Protein AF-A0A2A3E1L4-F1 (afdb_monomer_lite)

Foldseek 3Di:
DPPPPPPPQPLAPLRVLVCQAPPPVVPCCCQKYAPDVVQQKIAGNNQQVSQCVVCVNVVNRPGHNVLVVVRVVVCVVLQQKDDDPPDPRMIGGRDDPVVVVVRPCVVVVSVVNVVPRDDDDDDDDDDDDDDDDDDDDDDDDDDDDDDDDDDDDPDPPDDDPPVPQDPVNVVVVVVVVVVVPD

Structure (mmCIF, N/CA/C/O backbone):
data_AF-A0A2A3E1L4-F1
#
_entry.id   AF-A0A2A3E1L4-F1
#
loop_
_atom_site.group_PDB
_atom_site.id
_atom_site.type_symbol
_atom_site.label_atom_id
_atom_site.label_alt_id
_atom_site.label_comp_id
_atom_site.label_asym_id
_atom_site.label_entity_id
_atom_site.label_seq_id
_atom_site.pdbx_PDB_ins_code
_atom_site.Cartn_x
_atom_site.Cartn_y
_atom_site.Cartn_z
_atom_site.occupancy
_atom_site.B_iso_or_equiv
_atom_site.auth_seq_id
_atom_site.auth_comp_id
_atom_site.auth_asym_id
_atom_site.auth_atom_id
_atom_site.pdbx_PDB_model_num
ATOM 1 N N . MET A 1 1 ? 9.993 20.533 -8.125 1.00 38.28 1 MET A N 1
ATOM 2 C CA . MET A 1 1 ? 10.729 19.464 -7.408 1.00 38.28 1 MET A CA 1
ATOM 3 C C . MET A 1 1 ? 10.075 19.218 -6.047 1.00 38.28 1 MET A C 1
ATOM 5 O O . MET A 1 1 ? 10.392 19.927 -5.107 1.00 38.28 1 MET A O 1
ATOM 9 N N . MET A 1 2 ? 9.120 18.283 -5.925 1.00 46.91 2 MET A N 1
ATOM 10 C CA . MET A 1 2 ? 8.293 18.147 -4.705 1.00 46.91 2 MET A CA 1
ATOM 11 C C . MET A 1 2 ? 8.306 16.726 -4.109 1.00 46.91 2 MET A C 1
ATOM 13 O O . MET A 1 2 ? 7.263 16.117 -3.908 1.00 46.91 2 MET A O 1
ATOM 17 N N . PHE A 1 3 ? 9.504 16.211 -3.817 1.00 51.03 3 PHE A N 1
ATOM 18 C CA . PHE A 1 3 ? 9.713 14.931 -3.113 1.00 51.03 3 PHE A CA 1
ATOM 19 C C . PHE A 1 3 ? 10.563 15.067 -1.830 1.00 51.03 3 PHE A C 1
ATOM 21 O O . PHE A 1 3 ? 10.951 14.069 -1.233 1.00 51.03 3 PHE A O 1
ATOM 28 N N . GLN A 1 4 ? 10.863 16.295 -1.381 1.00 45.56 4 GLN A N 1
ATOM 29 C CA . GLN A 1 4 ? 11.741 16.542 -0.224 1.00 45.56 4 GLN A CA 1
ATOM 30 C C . GLN A 1 4 ? 11.032 16.873 1.101 1.00 45.56 4 GLN A C 1
ATOM 32 O O . GLN A 1 4 ? 11.708 16.970 2.127 1.00 45.56 4 GLN A O 1
ATOM 37 N N . LEU A 1 5 ? 9.697 16.973 1.147 1.00 40.94 5 LEU A N 1
ATOM 38 C CA . LEU A 1 5 ? 9.010 17.036 2.440 1.00 40.94 5 LEU A CA 1
ATOM 39 C C . LEU A 1 5 ? 8.962 15.644 3.093 1.00 40.94 5 LEU A C 1
ATOM 41 O O . LEU A 1 5 ? 8.330 14.723 2.586 1.00 40.94 5 LEU A O 1
ATOM 45 N N . SER A 1 6 ? 9.559 15.551 4.287 1.00 46.28 6 SER A N 1
ATOM 46 C CA . SER A 1 6 ? 9.448 14.449 5.261 1.00 46.28 6 SER A CA 1
ATOM 47 C C . SER A 1 6 ? 10.412 13.242 5.185 1.00 46.28 6 SER A C 1
ATOM 49 O O . SER A 1 6 ? 10.022 12.110 5.478 1.00 46.28 6 SER A O 1
ATOM 51 N N . LYS A 1 7 ? 11.730 13.486 5.059 1.00 47.19 7 LYS A N 1
ATOM 52 C CA . LYS A 1 7 ? 12.779 12.500 5.454 1.00 47.19 7 LYS A CA 1
ATOM 53 C C . LYS A 1 7 ? 12.591 11.898 6.874 1.00 47.19 7 LYS A C 1
ATOM 55 O O . LYS A 1 7 ? 13.165 10.856 7.183 1.00 47.19 7 LYS A O 1
ATOM 60 N N . VAL A 1 8 ? 11.791 12.529 7.743 1.00 49.34 8 VAL A N 1
ATOM 61 C CA . VAL A 1 8 ? 11.572 12.133 9.150 1.00 49.34 8 VAL A CA 1
ATOM 62 C C . VAL A 1 8 ? 10.340 11.234 9.368 1.00 49.34 8 VAL A C 1
ATOM 64 O O . VAL A 1 8 ? 10.389 10.350 10.238 1.00 49.34 8 VAL A O 1
ATOM 67 N N . TYR A 1 9 ? 9.263 11.421 8.592 1.00 48.22 9 TYR A N 1
ATOM 68 C CA . TYR A 1 9 ? 7.962 10.782 8.847 1.00 48.22 9 TYR A CA 1
ATOM 69 C C . TYR A 1 9 ? 7.784 9.479 8.047 1.00 48.22 9 TYR A C 1
ATOM 71 O O . TYR A 1 9 ? 7.717 8.418 8.672 1.00 48.22 9 TYR A O 1
ATOM 79 N N . GLY A 1 10 ? 7.894 9.520 6.709 1.00 56.22 10 GLY A N 1
ATOM 80 C CA . GLY A 1 10 ? 7.679 8.385 5.788 1.00 56.22 10 GLY A CA 1
ATOM 81 C C . GLY A 1 10 ? 8.720 7.250 5.810 1.00 56.22 10 GLY A C 1
ATOM 82 O O . GLY A 1 10 ? 9.096 6.727 4.764 1.00 56.22 10 GLY A O 1
ATOM 83 N N . ARG A 1 11 ? 9.234 6.848 6.981 1.00 70.31 11 ARG A N 1
ATOM 84 C CA . ARG A 1 11 ? 10.274 5.803 7.114 1.00 70.31 11 ARG A CA 1
ATOM 85 C C . ARG A 1 11 ? 9.767 4.371 6.899 1.00 70.31 11 ARG A C 1
ATOM 87 O O . ARG A 1 11 ? 10.594 3.468 6.732 1.00 70.31 11 ARG A O 1
ATOM 94 N N . LEU A 1 12 ? 8.450 4.160 6.936 1.00 84.56 12 LEU A N 1
ATOM 95 C CA . LEU A 1 12 ? 7.783 2.855 6.971 1.00 84.56 12 LEU A CA 1
ATOM 96 C C . LEU A 1 12 ? 6.714 2.742 5.890 1.00 84.56 12 LEU A C 1
ATOM 98 O O . LEU A 1 12 ? 6.047 3.724 5.579 1.00 84.56 12 LEU A O 1
ATOM 102 N N . LEU A 1 13 ? 6.512 1.519 5.394 1.00 89.50 13 LEU A N 1
ATOM 103 C CA . LEU A 1 13 ? 5.570 1.255 4.312 1.00 89.50 13 LEU A CA 1
ATOM 104 C C . LEU A 1 13 ? 4.147 1.700 4.675 1.00 89.50 13 LEU A C 1
ATOM 106 O O . LEU A 1 13 ? 3.529 2.380 3.873 1.00 89.50 13 LEU A O 1
ATOM 110 N N . TRP A 1 14 ? 3.634 1.384 5.871 1.00 89.62 14 TRP A N 1
ATOM 111 C CA . TRP A 1 14 ? 2.261 1.767 6.246 1.00 89.62 14 TRP A CA 1
ATOM 112 C C . TRP A 1 14 ? 2.010 3.282 6.156 1.00 89.62 14 TRP A C 1
ATOM 114 O O . TRP A 1 14 ? 0.951 3.685 5.686 1.00 89.62 14 TRP A O 1
ATOM 124 N N . ASP A 1 15 ? 2.982 4.107 6.556 1.00 87.88 15 ASP A N 1
ATOM 125 C CA . ASP A 1 15 ? 2.868 5.572 6.549 1.00 87.88 15 ASP A CA 1
ATOM 126 C C . ASP A 1 15 ? 2.976 6.112 5.118 1.00 87.88 15 ASP A C 1
ATOM 128 O O . ASP A 1 15 ? 2.186 6.956 4.710 1.00 87.88 15 ASP A O 1
ATOM 132 N N . PHE A 1 16 ? 3.863 5.534 4.303 1.00 90.00 16 PHE A N 1
ATOM 133 C CA . PHE A 1 16 ? 3.946 5.825 2.870 1.00 90.00 16 PHE A CA 1
ATOM 134 C C . PHE A 1 16 ? 2.642 5.498 2.124 1.00 90.00 16 PHE A C 1
ATOM 136 O O . PHE A 1 16 ? 2.114 6.350 1.413 1.00 90.00 16 PHE A O 1
ATOM 143 N N . LEU A 1 17 ? 2.064 4.309 2.338 1.00 92.50 17 LEU A N 1
ATOM 144 C CA . LEU A 1 17 ? 0.756 3.956 1.771 1.00 92.50 17 LEU A CA 1
ATOM 145 C C . LEU A 1 17 ? -0.323 4.947 2.216 1.00 92.50 17 LEU A C 1
ATOM 147 O O . LEU A 1 17 ? -1.162 5.349 1.412 1.00 92.50 17 LEU A O 1
ATOM 151 N N . GLN A 1 18 ? -0.279 5.369 3.483 1.00 89.88 18 GLN A N 1
ATOM 152 C CA . GLN A 1 18 ? -1.242 6.308 4.038 1.00 89.88 18 GLN A CA 1
ATOM 153 C C . GLN A 1 18 ? -1.096 7.726 3.464 1.00 89.88 18 GLN A C 1
ATOM 155 O O . GLN A 1 18 ? -2.104 8.421 3.337 1.00 89.88 18 GLN A O 1
ATOM 160 N N . GLN A 1 19 ? 0.119 8.139 3.094 1.00 89.12 19 GLN A N 1
ATOM 161 C 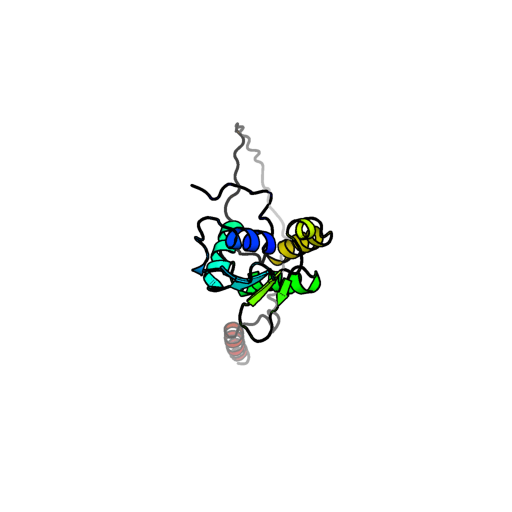CA . GLN A 1 19 ? 0.394 9.396 2.395 1.00 89.12 19 GLN A CA 1
ATOM 162 C C . GLN A 1 19 ? -0.127 9.357 0.952 1.00 89.12 19 GLN A C 1
ATOM 164 O O . GLN A 1 19 ? -0.863 10.258 0.564 1.00 89.12 19 GLN A O 1
ATOM 169 N N . LEU A 1 20 ? 0.158 8.294 0.185 1.00 92.19 20 LEU A N 1
ATOM 170 C CA . LEU A 1 20 ? -0.350 8.151 -1.190 1.00 92.19 20 LEU A CA 1
ATOM 171 C C . LEU A 1 20 ? -1.887 8.135 -1.240 1.00 92.19 20 LEU A C 1
ATOM 173 O O . LEU A 1 20 ? -2.489 8.830 -2.054 1.00 92.19 20 LEU A O 1
ATOM 177 N N . LEU A 1 21 ? -2.522 7.397 -0.322 1.00 92.12 21 LEU A N 1
ATOM 178 C CA . LEU A 1 21 ? -3.981 7.307 -0.183 1.00 92.12 21 LEU A CA 1
ATOM 179 C C . LEU A 1 21 ? -4.665 8.621 0.230 1.00 92.12 21 LEU A C 1
ATOM 181 O O . LEU A 1 21 ? -5.888 8.732 0.135 1.00 92.12 21 LEU A O 1
ATOM 185 N N . ASN A 1 22 ? -3.913 9.601 0.728 1.00 90.56 22 ASN A N 1
ATOM 186 C CA . ASN A 1 22 ? -4.436 10.896 1.159 1.00 90.56 22 ASN A CA 1
ATOM 187 C C . ASN A 1 22 ? -3.830 12.074 0.372 1.00 90.56 22 ASN A C 1
ATOM 189 O O . ASN A 1 22 ? -3.989 13.215 0.800 1.00 90.56 22 ASN A O 1
ATOM 193 N N . ASP A 1 23 ? -3.181 11.824 -0.774 1.00 88.94 23 ASP A N 1
ATOM 194 C CA . ASP A 1 23 ? -2.719 12.883 -1.680 1.00 88.94 23 ASP A CA 1
ATOM 195 C C . ASP A 1 23 ? -3.928 13.718 -2.148 1.00 88.94 23 ASP A C 1
ATOM 197 O O . ASP A 1 23 ? -4.819 13.169 -2.806 1.00 88.94 23 ASP A O 1
ATOM 201 N N . PRO A 1 24 ? -4.004 15.027 -1.839 1.00 84.81 24 PRO A N 1
ATOM 202 C CA . PRO A 1 24 ? -5.170 15.842 -2.186 1.00 84.81 24 PRO A CA 1
ATOM 203 C C . PRO A 1 24 ? -5.347 15.976 -3.704 1.00 84.81 24 PRO A C 1
ATOM 205 O O . PRO A 1 24 ? -6.465 16.123 -4.182 1.00 84.81 24 PRO A O 1
ATOM 208 N N . SER A 1 25 ? -4.258 15.856 -4.468 1.00 88.44 25 SER A N 1
ATOM 209 C CA . SER A 1 25 ? -4.267 15.861 -5.933 1.00 88.44 25 SER A CA 1
ATOM 210 C C . SER A 1 25 ? -4.613 14.501 -6.563 1.00 88.44 25 SER A C 1
ATOM 212 O O . SER A 1 25 ? -4.639 14.409 -7.786 1.00 88.44 25 SER A O 1
ATOM 214 N N . GLN A 1 26 ? -4.846 13.449 -5.763 1.00 86.56 26 GLN A N 1
ATOM 215 C CA . GLN A 1 26 ? -5.226 12.096 -6.210 1.00 86.56 26 GLN A CA 1
ATOM 216 C C . GLN A 1 26 ? -4.306 11.495 -7.297 1.00 86.56 26 GLN A C 1
ATOM 218 O O . GLN A 1 26 ? -4.715 10.652 -8.096 1.00 86.56 26 GLN A O 1
ATOM 223 N N . ARG A 1 27 ? -3.022 11.880 -7.319 1.00 90.50 27 ARG A N 1
ATOM 224 C CA . ARG A 1 27 ? -2.082 11.511 -8.399 1.00 90.50 27 ARG A CA 1
ATOM 225 C C . ARG A 1 27 ? -1.693 10.034 -8.407 1.00 90.50 27 ARG A C 1
ATOM 227 O O . ARG A 1 27 ? -1.109 9.566 -9.378 1.00 90.50 27 ARG A O 1
ATOM 234 N N . TYR A 1 28 ? -2.004 9.304 -7.338 1.00 91.88 28 TYR A N 1
ATOM 235 C CA . TYR A 1 28 ? -1.565 7.925 -7.116 1.00 91.88 28 TYR A CA 1
ATOM 236 C C . TYR A 1 28 ? -2.697 6.891 -7.176 1.00 91.88 28 TYR A C 1
ATOM 238 O O . TYR A 1 28 ? -2.442 5.710 -6.946 1.00 91.88 28 TYR A O 1
ATOM 246 N N . THR A 1 29 ? -3.922 7.297 -7.530 1.00 92.69 29 THR A N 1
ATOM 247 C CA . THR A 1 29 ? -5.122 6.434 -7.548 1.00 92.69 29 THR A CA 1
ATOM 248 C C . THR A 1 29 ? -4.978 5.198 -8.448 1.00 92.69 29 THR A C 1
ATOM 250 O O . THR A 1 29 ? -5.557 4.153 -8.162 1.00 92.69 29 THR A O 1
ATOM 253 N N . HIS A 1 30 ? -4.153 5.276 -9.497 1.00 94.56 30 HIS A N 1
ATOM 254 C CA . HIS A 1 30 ? -3.833 4.148 -10.380 1.00 94.56 30 HIS A CA 1
ATOM 255 C C . HIS A 1 30 ? -2.832 3.140 -9.779 1.00 94.56 30 HIS A C 1
ATOM 257 O O . HIS A 1 30 ? -2.768 2.006 -10.243 1.00 94.56 30 HIS A O 1
ATOM 263 N N . TYR A 1 31 ? -2.102 3.507 -8.720 1.00 95.19 31 TYR A N 1
ATOM 264 C CA . TYR A 1 31 ? -1.260 2.589 -7.943 1.00 95.19 31 TYR A CA 1
ATOM 265 C C . TYR A 1 31 ? -1.990 2.052 -6.708 1.00 95.19 31 TYR A C 1
ATOM 267 O O . TYR A 1 31 ? -1.895 0.865 -6.389 1.00 95.19 31 TYR A O 1
ATOM 275 N N . ILE A 1 32 ? -2.716 2.916 -5.996 1.00 96.31 32 ILE A N 1
ATOM 276 C CA . ILE A 1 32 ? -3.391 2.592 -4.738 1.00 96.31 32 ILE A CA 1
ATOM 277 C C . ILE A 1 32 ? -4.611 3.494 -4.516 1.00 96.31 32 ILE A C 1
ATOM 279 O O . ILE A 1 32 ? -4.523 4.711 -4.651 1.00 96.31 32 ILE A O 1
ATOM 283 N N . ALA A 1 33 ? -5.745 2.900 -4.139 1.00 95.50 33 ALA A N 1
ATOM 284 C CA . ALA A 1 33 ? -7.009 3.613 -3.960 1.00 95.50 33 ALA A CA 1
ATOM 285 C C . ALA A 1 33 ? -7.796 3.109 -2.741 1.00 95.50 33 ALA A C 1
ATOM 287 O O . ALA A 1 33 ? -7.739 1.928 -2.383 1.00 95.50 33 ALA A O 1
ATOM 288 N N . TRP A 1 34 ? -8.579 3.993 -2.118 1.00 95.50 34 TRP A N 1
ATOM 289 C CA . TRP A 1 34 ? -9.588 3.592 -1.137 1.00 95.50 34 TRP A CA 1
ATOM 290 C C . TRP A 1 34 ? -10.735 2.845 -1.829 1.00 95.50 34 TRP A C 1
ATOM 292 O O . TRP A 1 34 ? -11.236 3.299 -2.853 1.00 95.50 34 TRP A O 1
ATOM 302 N N . LYS A 1 35 ? -11.197 1.738 -1.236 1.00 94.38 35 LYS A N 1
ATOM 303 C CA . LYS A 1 35 ? -12.518 1.158 -1.540 1.00 94.38 35 LYS A CA 1
ATOM 304 C C . LYS A 1 35 ? -13.594 1.688 -0.593 1.00 94.38 35 LYS A C 1
ATOM 306 O O . LYS A 1 35 ? -14.728 1.877 -1.005 1.00 94.38 35 LYS A O 1
ATOM 311 N N . SER A 1 36 ? -13.241 1.922 0.671 1.00 93.38 36 SER A N 1
ATOM 312 C CA . SER A 1 36 ? -14.088 2.598 1.656 1.00 93.38 36 SER A CA 1
ATOM 313 C C . SER A 1 36 ? -13.179 3.313 2.652 1.00 93.38 36 SER A C 1
ATOM 315 O O . SER A 1 36 ? -12.404 2.676 3.367 1.00 93.38 36 SER A O 1
ATOM 317 N N . ARG A 1 37 ? -13.243 4.650 2.663 1.00 90.25 37 ARG A N 1
ATOM 318 C CA . ARG A 1 37 ? -12.394 5.495 3.517 1.00 90.25 37 ARG A CA 1
ATOM 319 C C . ARG A 1 37 ? -12.800 5.396 4.986 1.00 90.25 37 ARG A C 1
ATOM 321 O O . ARG A 1 37 ? -11.934 5.300 5.845 1.00 90.25 37 ARG A O 1
ATOM 328 N N . GLU A 1 38 ? -14.105 5.342 5.243 1.00 89.06 38 GLU A N 1
ATOM 329 C CA . GLU A 1 38 ? -14.718 5.215 6.574 1.00 89.06 38 GLU A CA 1
ATOM 330 C C . GLU A 1 38 ? -14.279 3.937 7.295 1.00 89.06 38 GLU A C 1
ATOM 332 O O . GLU A 1 38 ? -13.924 3.966 8.468 1.00 89.06 38 GLU A O 1
ATOM 337 N N . THR A 1 39 ? -14.245 2.811 6.575 1.00 90.38 39 THR A N 1
ATOM 338 C CA . THR A 1 39 ? -13.818 1.519 7.136 1.00 90.38 39 THR A CA 1
ATOM 339 C C . THR A 1 39 ? -12.309 1.283 7.020 1.00 90.38 39 THR A C 1
ATOM 341 O O . THR A 1 39 ? -11.821 0.236 7.449 1.00 90.38 39 THR A O 1
ATOM 344 N N . GLY A 1 40 ? -11.556 2.212 6.421 1.00 92.31 40 GLY A N 1
ATOM 345 C CA . GLY A 1 40 ? -10.117 2.082 6.191 1.00 92.31 40 GLY A CA 1
ATOM 346 C C . GLY A 1 40 ? -9.724 0.994 5.181 1.00 92.31 40 GLY A C 1
ATOM 347 O O . GLY A 1 40 ? -8.584 0.525 5.217 1.00 92.31 40 GLY A O 1
ATOM 348 N N . VAL A 1 41 ? -10.633 0.560 4.297 1.00 95.44 41 VAL A N 1
ATOM 349 C CA . VAL A 1 41 ? -10.382 -0.486 3.289 1.00 95.44 41 VAL A CA 1
ATOM 350 C C . VAL A 1 41 ? -9.816 0.120 2.005 1.00 95.44 41 VAL A C 1
ATOM 352 O O . VAL A 1 41 ? -10.447 0.968 1.371 1.00 95.44 41 VAL A O 1
ATOM 355 N N . PHE A 1 42 ? -8.657 -0.371 1.569 1.00 96.31 42 PHE A N 1
ATOM 356 C CA . PHE A 1 42 ? -7.968 0.057 0.351 1.00 96.31 42 PHE A CA 1
ATOM 357 C C . PHE A 1 42 ? -7.544 -1.121 -0.534 1.00 96.31 42 PHE A C 1
ATOM 359 O O . PHE A 1 42 ? -7.434 -2.267 -0.088 1.00 96.31 42 PHE A O 1
ATOM 366 N N . LYS A 1 43 ? -7.272 -0.815 -1.803 1.00 96.81 43 LYS A N 1
ATOM 367 C CA . LYS A 1 43 ? -6.773 -1.744 -2.816 1.00 96.81 43 LYS A CA 1
ATOM 368 C C . LYS A 1 43 ? -5.488 -1.203 -3.425 1.00 96.81 43 LYS A C 1
ATOM 370 O O . LYS A 1 43 ? -5.42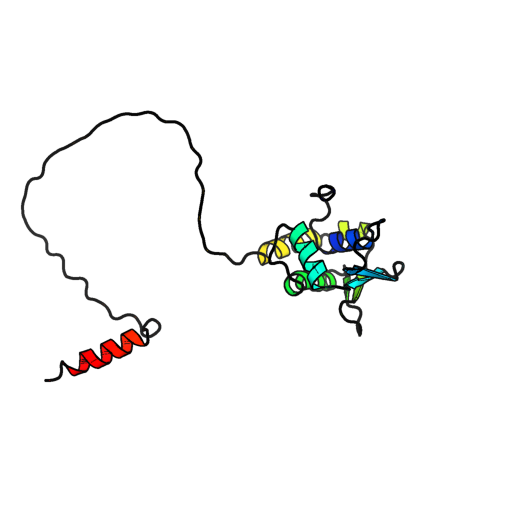5 -0.039 -3.814 1.00 96.81 43 LYS A O 1
ATOM 375 N N . ILE A 1 44 ? -4.480 -2.062 -3.531 1.00 97.38 44 ILE A N 1
ATOM 376 C CA . ILE A 1 44 ? -3.327 -1.819 -4.399 1.00 97.38 44 ILE A CA 1
ATOM 377 C C . ILE A 1 44 ? -3.764 -2.209 -5.815 1.00 97.38 44 ILE A C 1
ATOM 379 O O . ILE A 1 44 ? -4.138 -3.360 -6.048 1.00 97.38 44 ILE A O 1
ATOM 383 N N . VAL A 1 45 ? -3.780 -1.232 -6.719 1.00 97.06 45 VAL A N 1
ATOM 384 C CA . VAL A 1 45 ? -4.276 -1.362 -8.097 1.00 97.06 45 VAL A CA 1
ATOM 385 C C . VAL A 1 45 ? -3.159 -1.862 -9.014 1.00 97.06 45 VAL A C 1
ATOM 387 O O . VAL A 1 45 ? -3.354 -2.854 -9.711 1.00 97.06 45 VAL A O 1
ATOM 390 N N . ASP A 1 46 ? -1.974 -1.255 -8.919 1.00 96.94 46 ASP A N 1
ATOM 391 C CA . ASP A 1 46 ? -0.745 -1.672 -9.605 1.00 96.94 46 ASP A CA 1
ATOM 392 C C . ASP A 1 46 ? 0.336 -2.038 -8.562 1.00 96.94 46 ASP A C 1
ATOM 394 O O . ASP A 1 46 ? 1.034 -1.159 -8.039 1.00 96.94 46 ASP A O 1
ATOM 398 N N . PRO A 1 47 ? 0.462 -3.331 -8.195 1.00 96.12 47 PRO A N 1
ATOM 399 C CA . PRO A 1 47 ? 1.436 -3.771 -7.202 1.00 96.12 47 PRO A CA 1
ATOM 400 C C . PRO A 1 47 ? 2.911 -3.575 -7.616 1.00 96.12 47 PRO A C 1
ATOM 402 O O . PRO A 1 47 ? 3.682 -3.130 -6.759 1.00 96.12 47 PRO A O 1
ATOM 405 N N . PRO A 1 48 ? 3.331 -3.857 -8.871 1.00 95.81 48 PRO A N 1
ATOM 406 C CA . PRO A 1 48 ? 4.658 -3.493 -9.374 1.00 95.81 48 PRO A CA 1
ATOM 407 C C . PRO A 1 48 ? 4.968 -1.991 -9.304 1.00 95.81 48 PRO A C 1
ATOM 409 O O . PRO A 1 48 ? 5.995 -1.614 -8.735 1.00 95.81 48 PRO A O 1
ATOM 412 N N . GLY A 1 49 ? 4.093 -1.123 -9.822 1.00 95.31 49 GLY A N 1
ATOM 413 C CA . GLY A 1 49 ? 4.330 0.324 -9.831 1.00 95.31 49 GLY A CA 1
ATOM 414 C C . GLY A 1 49 ? 4.391 0.926 -8.428 1.00 95.31 49 GLY A C 1
ATOM 415 O O . GLY A 1 49 ? 5.307 1.692 -8.118 1.00 95.31 49 GLY A O 1
ATOM 416 N N . LEU A 1 50 ? 3.501 0.495 -7.527 1.00 95.69 50 LEU A N 1
ATOM 417 C CA . LEU A 1 50 ? 3.543 0.900 -6.120 1.00 95.69 50 LEU A CA 1
ATOM 418 C C . LEU A 1 50 ? 4.851 0.476 -5.430 1.00 95.69 50 LEU A C 1
ATOM 420 O O . LEU A 1 50 ? 5.423 1.250 -4.659 1.00 95.69 50 LEU A O 1
ATOM 424 N N . ALA A 1 51 ? 5.346 -0.733 -5.715 1.00 94.62 51 ALA A N 1
ATOM 425 C CA . ALA A 1 51 ? 6.616 -1.205 -5.171 1.00 94.62 51 ALA A CA 1
ATOM 426 C C . ALA A 1 51 ? 7.812 -0.397 -5.699 1.00 94.62 51 ALA A C 1
ATOM 428 O O . ALA A 1 51 ? 8.715 -0.081 -4.924 1.00 94.62 51 ALA A O 1
ATOM 429 N N . ARG A 1 52 ? 7.791 0.009 -6.977 1.00 93.38 52 ARG A N 1
ATOM 430 C CA . ARG A 1 52 ? 8.804 0.902 -7.561 1.00 93.38 52 ARG A CA 1
ATOM 431 C C . ARG A 1 52 ? 8.802 2.278 -6.889 1.00 93.38 52 ARG A C 1
ATOM 433 O O . ARG A 1 52 ? 9.870 2.768 -6.529 1.00 93.38 52 ARG A O 1
ATOM 440 N N . LEU A 1 53 ? 7.629 2.876 -6.655 1.00 93.31 53 LEU A N 1
ATOM 441 C CA . LEU A 1 53 ? 7.514 4.145 -5.919 1.00 93.31 53 LEU A CA 1
ATOM 442 C C . LEU A 1 53 ? 8.069 4.030 -4.490 1.00 93.31 53 LEU A C 1
ATOM 444 O O . LEU A 1 53 ? 8.803 4.908 -4.038 1.00 93.31 53 LEU A O 1
ATOM 448 N N . TRP A 1 54 ? 7.775 2.927 -3.794 1.00 91.88 54 TRP A N 1
ATOM 449 C CA . TRP A 1 54 ? 8.350 2.650 -2.474 1.00 91.88 54 TRP A CA 1
ATOM 450 C C . TRP A 1 54 ? 9.873 2.449 -2.524 1.00 91.88 54 TRP A C 1
ATOM 452 O O . TRP A 1 54 ? 10.586 2.919 -1.637 1.00 91.88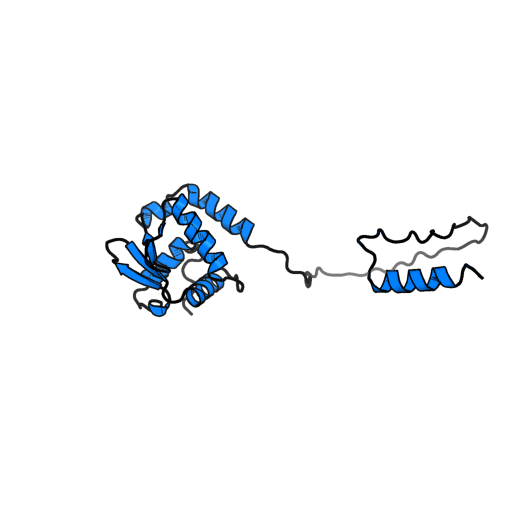 54 TRP A O 1
ATOM 462 N N . GLY A 1 55 ? 10.387 1.806 -3.577 1.00 91.00 55 GLY A N 1
ATOM 463 C CA . GLY A 1 55 ? 11.820 1.678 -3.845 1.00 91.00 55 GLY A CA 1
ATOM 464 C C . GLY A 1 55 ? 12.509 3.033 -3.978 1.00 91.00 55 GLY A C 1
ATOM 465 O O . GLY A 1 55 ? 13.488 3.286 -3.278 1.00 91.00 55 GLY A O 1
ATOM 466 N N . ILE A 1 56 ? 11.949 3.937 -4.788 1.00 90.12 56 ILE A N 1
ATOM 467 C CA . ILE A 1 56 ? 12.444 5.313 -4.962 1.00 90.12 56 ILE A CA 1
ATOM 468 C C . ILE A 1 56 ? 12.450 6.060 -3.617 1.00 90.12 56 ILE A C 1
ATOM 470 O O . ILE A 1 56 ? 13.480 6.602 -3.223 1.00 90.12 56 ILE A O 1
ATOM 474 N N . GLN A 1 57 ? 11.350 6.003 -2.854 1.00 85.56 57 GLN A N 1
ATOM 475 C CA . GLN A 1 57 ? 11.242 6.619 -1.520 1.00 85.56 57 GLN A CA 1
ATOM 476 C C . GLN A 1 57 ? 12.301 6.110 -0.520 1.00 85.56 57 GLN A C 1
ATOM 478 O O . GLN A 1 57 ? 12.641 6.796 0.448 1.00 85.56 57 GLN A O 1
ATOM 483 N N . LYS A 1 58 ? 12.811 4.891 -0.725 1.00 84.25 58 LYS A N 1
ATOM 484 C CA . LYS A 1 58 ? 13.791 4.222 0.141 1.00 84.25 58 LYS A CA 1
ATOM 485 C C . LYS A 1 58 ? 15.209 4.173 -0.429 1.00 84.25 58 LYS A C 1
ATOM 487 O O . LYS A 1 58 ? 16.067 3.608 0.244 1.00 84.25 58 LYS A O 1
ATOM 492 N N . ASN A 1 59 ? 15.448 4.744 -1.611 1.00 85.94 59 ASN A N 1
ATOM 493 C CA . ASN A 1 59 ? 16.675 4.574 -2.397 1.00 85.94 59 ASN A CA 1
ATOM 494 C C . ASN A 1 59 ? 17.082 3.095 -2.591 1.00 85.94 59 ASN A C 1
ATOM 496 O O . ASN A 1 59 ? 18.251 2.739 -2.499 1.00 85.94 59 ASN A O 1
ATOM 500 N N . HIS A 1 60 ? 16.101 2.217 -2.816 1.00 86.56 60 HIS A N 1
ATOM 501 C CA . HIS A 1 60 ? 16.296 0.778 -3.004 1.00 86.56 60 HIS A CA 1
ATOM 502 C C . HIS A 1 60 ? 15.692 0.364 -4.351 1.00 86.56 60 HIS A C 1
ATOM 504 O O . HIS A 1 60 ? 14.511 0.027 -4.447 1.00 86.56 60 HIS A O 1
ATOM 510 N N . LEU A 1 61 ? 16.508 0.416 -5.408 1.00 85.62 61 LEU A N 1
ATOM 511 C CA . LEU A 1 61 ? 16.051 0.240 -6.792 1.00 85.62 61 LEU A CA 1
ATOM 512 C C . LEU A 1 61 ? 15.572 -1.188 -7.108 1.00 85.62 61 LEU A C 1
ATOM 514 O O . LEU A 1 61 ? 14.666 -1.350 -7.918 1.00 85.62 61 LEU A O 1
ATOM 518 N N . SER A 1 62 ? 16.089 -2.212 -6.417 1.00 90.25 62 SER A N 1
ATOM 519 C CA . SER A 1 62 ? 15.632 -3.607 -6.556 1.00 90.25 62 SER A CA 1
ATOM 520 C C . SER A 1 62 ? 14.372 -3.941 -5.729 1.00 90.25 62 SER A C 1
ATOM 522 O O . SER A 1 62 ? 14.056 -5.117 -5.506 1.00 90.25 62 SER A O 1
ATOM 524 N N . MET A 1 63 ? 13.639 -2.931 -5.243 1.00 92.75 63 MET A N 1
ATOM 525 C CA . MET A 1 63 ? 12.360 -3.115 -4.552 1.00 92.75 63 MET A CA 1
ATOM 526 C C . MET A 1 63 ? 11.289 -3.643 -5.512 1.00 92.75 63 MET A C 1
ATOM 528 O O . MET A 1 63 ? 11.008 -3.048 -6.548 1.00 92.75 63 MET A O 1
ATOM 532 N N . ASN A 1 64 ? 10.637 -4.734 -5.121 1.00 95.62 64 ASN A N 1
ATOM 533 C CA . ASN A 1 64 ? 9.533 -5.340 -5.856 1.00 95.62 64 ASN A CA 1
ATOM 534 C C . ASN A 1 64 ? 8.357 -5.644 -4.914 1.00 95.62 64 ASN A C 1
ATOM 536 O O . ASN A 1 64 ? 8.450 -5.473 -3.691 1.00 95.62 64 ASN A O 1
ATOM 540 N N . TYR A 1 65 ? 7.230 -6.071 -5.486 1.00 94.88 65 TYR A N 1
ATOM 541 C CA . TYR A 1 65 ? 6.033 -6.334 -4.696 1.00 94.88 65 TYR A CA 1
ATOM 542 C C . TYR A 1 65 ? 6.245 -7.453 -3.669 1.00 94.88 65 TYR A C 1
ATOM 544 O O . TYR A 1 65 ? 5.770 -7.317 -2.548 1.00 94.88 65 TYR A O 1
ATOM 552 N N . ASP A 1 66 ? 6.998 -8.509 -3.977 1.00 93.75 66 ASP A N 1
ATOM 553 C CA . ASP A 1 66 ? 7.225 -9.620 -3.045 1.00 93.75 66 ASP A CA 1
ATOM 554 C C . ASP A 1 66 ? 7.995 -9.177 -1.795 1.00 93.75 66 ASP A C 1
ATOM 556 O O . ASP A 1 66 ? 7.531 -9.405 -0.670 1.00 93.75 66 ASP A O 1
ATOM 560 N N . LYS A 1 67 ? 9.099 -8.433 -1.977 1.00 91.69 67 LYS A N 1
ATOM 561 C CA . LYS A 1 67 ? 9.861 -7.786 -0.894 1.00 91.69 67 LYS A CA 1
ATOM 562 C C . LYS A 1 67 ? 8.959 -6.856 -0.071 1.00 91.69 67 LYS A C 1
ATOM 564 O O . LYS A 1 67 ? 8.907 -6.968 1.156 1.00 91.69 67 LYS A O 1
ATOM 569 N N . MET A 1 68 ? 8.189 -5.985 -0.730 1.00 93.75 68 MET A N 1
ATOM 570 C CA . MET A 1 68 ? 7.269 -5.046 -0.072 1.00 93.75 68 MET A CA 1
ATOM 571 C C . MET A 1 68 ? 6.135 -5.761 0.689 1.00 93.75 68 MET A C 1
ATOM 573 O O . MET A 1 68 ? 5.793 -5.390 1.815 1.00 93.75 68 MET A O 1
ATOM 577 N N . SER A 1 69 ? 5.577 -6.831 0.120 1.00 94.81 69 SER A N 1
ATOM 578 C CA . SER A 1 69 ? 4.482 -7.616 0.701 1.00 94.81 69 SER A CA 1
ATOM 579 C C . SER A 1 69 ? 4.883 -8.302 2.005 1.00 94.81 69 SER A C 1
ATOM 581 O O . SER A 1 69 ? 4.036 -8.554 2.869 1.00 94.81 69 SER A O 1
ATOM 583 N N . ARG A 1 70 ? 6.187 -8.538 2.208 1.00 92.50 70 ARG A N 1
ATOM 584 C CA . ARG A 1 70 ? 6.709 -9.077 3.460 1.00 92.50 70 ARG A CA 1
ATOM 585 C C . ARG A 1 70 ? 6.393 -8.148 4.630 1.00 92.50 70 ARG A C 1
ATOM 587 O O . ARG A 1 70 ? 5.924 -8.640 5.656 1.00 92.50 70 ARG A O 1
ATOM 594 N N . ALA A 1 71 ? 6.536 -6.833 4.445 1.00 90.31 71 ALA A N 1
ATOM 595 C CA . ALA A 1 71 ? 6.143 -5.819 5.423 1.00 90.31 71 ALA A CA 1
ATOM 596 C C . ALA A 1 71 ? 4.622 -5.801 5.659 1.00 90.31 71 ALA A C 1
ATOM 598 O O . ALA A 1 71 ? 4.187 -5.795 6.811 1.00 90.31 71 ALA A O 1
ATOM 599 N N . LEU A 1 72 ? 3.813 -5.899 4.593 1.00 92.94 72 LEU A N 1
ATOM 600 C CA . LEU A 1 72 ? 2.349 -6.020 4.701 1.00 92.94 72 LEU A CA 1
ATOM 601 C C . LEU A 1 72 ? 1.937 -7.220 5.567 1.00 92.94 72 LEU A C 1
ATOM 603 O O . LEU A 1 72 ? 1.060 -7.098 6.419 1.00 92.94 72 LEU A O 1
ATOM 607 N N . ARG A 1 73 ? 2.613 -8.367 5.415 1.00 92.12 73 ARG A N 1
ATOM 608 C CA . ARG A 1 73 ? 2.353 -9.567 6.224 1.00 92.12 73 ARG A CA 1
ATOM 609 C C . ARG A 1 73 ? 2.770 -9.406 7.691 1.00 92.12 73 ARG A C 1
ATOM 611 O O . ARG A 1 73 ? 2.109 -9.969 8.563 1.00 92.12 73 ARG A O 1
ATOM 618 N N . TYR A 1 74 ? 3.817 -8.632 7.989 1.00 87.88 74 TYR A N 1
ATOM 619 C CA . TYR A 1 74 ? 4.136 -8.259 9.374 1.00 87.88 74 TYR A CA 1
ATOM 620 C C . TYR A 1 74 ? 3.057 -7.355 9.980 1.00 87.88 74 TYR A C 1
ATOM 622 O O . TYR A 1 74 ? 2.689 -7.568 11.135 1.00 87.88 74 TYR A O 1
ATOM 630 N N . TYR A 1 75 ? 2.485 -6.423 9.208 1.00 90.06 75 TYR A N 1
ATOM 631 C CA . TYR A 1 75 ? 1.410 -5.540 9.678 1.00 90.06 75 TYR A CA 1
ATOM 632 C C . TYR A 1 75 ? 0.148 -6.275 10.144 1.00 90.06 75 TYR A C 1
ATOM 634 O O . TYR A 1 75 ? -0.554 -5.735 10.998 1.00 90.06 75 TYR A O 1
ATOM 642 N N . TYR A 1 76 ? -0.102 -7.508 9.687 1.00 89.31 76 TYR A N 1
ATOM 643 C CA . TYR A 1 76 ? -1.166 -8.351 10.248 1.00 89.31 76 TYR A CA 1
ATOM 644 C C . TYR A 1 76 ? -0.875 -8.749 11.697 1.00 89.31 76 TYR A C 1
ATOM 646 O O . TYR A 1 76 ? -1.726 -8.604 12.567 1.00 89.31 76 TYR A O 1
ATOM 654 N N . ARG A 1 77 ? 0.349 -9.220 11.978 1.00 85.56 77 ARG A N 1
ATOM 655 C CA . ARG A 1 77 ? 0.738 -9.720 13.310 1.00 85.56 77 ARG A CA 1
ATOM 656 C C . ARG A 1 77 ? 0.721 -8.630 14.378 1.00 85.56 77 ARG A C 1
ATOM 658 O O . ARG A 1 77 ? 0.467 -8.925 15.537 1.00 85.56 77 ARG A O 1
ATOM 665 N N . VAL A 1 78 ? 1.007 -7.387 13.989 1.00 83.56 78 VAL A N 1
ATOM 666 C CA . VAL A 1 78 ? 0.996 -6.221 14.888 1.00 83.56 78 VAL A CA 1
ATOM 667 C C . VAL A 1 78 ? -0.315 -5.422 14.834 1.00 83.56 78 VAL A C 1
ATOM 669 O O . VAL A 1 78 ? -0.361 -4.313 15.356 1.00 83.56 78 VAL A O 1
ATOM 672 N N . ASN A 1 79 ? -1.377 -5.971 14.225 1.00 87.50 79 ASN A N 1
ATOM 673 C CA . ASN A 1 79 ? -2.707 -5.354 14.111 1.00 87.50 79 ASN A CA 1
ATOM 674 C C . ASN A 1 79 ? -2.695 -3.918 13.540 1.00 87.50 79 ASN A C 1
ATOM 676 O O . ASN A 1 79 ? -3.448 -3.052 13.979 1.00 87.50 79 ASN A O 1
ATOM 680 N N . ILE A 1 80 ? -1.832 -3.673 12.550 1.00 89.00 80 ILE A N 1
ATOM 681 C CA . ILE A 1 80 ? -1.782 -2.429 11.763 1.00 89.00 80 ILE A CA 1
ATOM 682 C C . ILE A 1 80 ? -2.675 -2.561 10.524 1.00 89.00 80 ILE A C 1
ATOM 684 O O . ILE A 1 80 ? -3.463 -1.664 10.226 1.00 89.00 80 ILE A O 1
ATOM 688 N N . LEU A 1 81 ? -2.583 -3.704 9.834 1.00 93.12 81 LEU A N 1
ATOM 689 C CA . LEU A 1 81 ? -3.409 -4.048 8.677 1.00 93.12 81 LEU A CA 1
ATOM 690 C C . LEU A 1 81 ? -4.158 -5.363 8.898 1.00 93.12 81 LEU A C 1
ATOM 692 O O . LEU A 1 81 ? -3.654 -6.269 9.553 1.00 93.12 81 LEU A O 1
ATOM 696 N N . ARG A 1 82 ? -5.296 -5.521 8.227 1.00 94.50 82 ARG A N 1
ATOM 697 C CA . ARG A 1 82 ? -5.968 -6.802 7.981 1.00 94.50 82 ARG A CA 1
ATOM 698 C C . ARG A 1 82 ? -5.973 -7.100 6.485 1.00 94.50 82 ARG A C 1
ATOM 700 O O . ARG A 1 82 ? -6.191 -6.202 5.673 1.00 94.50 82 ARG A O 1
ATOM 707 N N . LYS A 1 83 ? -5.759 -8.362 6.102 1.00 94.81 83 LYS A N 1
ATOM 708 C CA . LYS A 1 83 ? -6.018 -8.820 4.730 1.00 94.81 83 LYS A CA 1
ATOM 709 C C . LYS A 1 83 ? -7.526 -8.992 4.550 1.00 94.81 83 LYS A C 1
ATOM 711 O O . LYS A 1 83 ? -8.143 -9.744 5.299 1.00 94.81 83 LYS A O 1
ATOM 716 N N . VAL A 1 84 ? -8.104 -8.337 3.545 1.00 95.56 84 VAL A N 1
ATOM 717 C CA . VAL A 1 84 ? -9.488 -8.607 3.124 1.00 95.56 84 VAL A CA 1
ATOM 718 C C . VAL A 1 84 ? -9.503 -9.955 2.402 1.00 95.56 84 VAL A C 1
ATOM 720 O O . VAL A 1 84 ? -8.738 -10.136 1.454 1.00 95.56 84 VAL A O 1
ATOM 723 N N . GLN A 1 85 ? -10.300 -10.919 2.857 1.00 93.88 85 GLN A N 1
ATOM 724 C CA . GLN A 1 85 ? -10.388 -12.229 2.198 1.00 93.88 85 GLN A CA 1
ATOM 725 C C . GLN A 1 85 ? -11.203 -12.137 0.899 1.00 93.88 85 GLN A C 1
ATOM 727 O O . GLN A 1 85 ? -11.945 -11.181 0.696 1.00 93.88 85 GLN A O 1
ATOM 732 N N . GLY A 1 86 ? -11.015 -13.090 -0.016 1.00 92.25 86 GLY A N 1
ATOM 733 C CA . GLY A 1 86 ? -11.714 -13.131 -1.310 1.00 92.25 86 GLY A CA 1
ATOM 734 C C . GLY A 1 86 ? -11.225 -12.132 -2.372 1.00 92.25 86 GLY A C 1
ATOM 735 O O . GLY A 1 86 ? -11.324 -12.431 -3.556 1.00 92.25 86 GLY A O 1
ATOM 736 N N . GLU A 1 87 ? -10.630 -10.990 -2.000 1.00 93.50 87 GLU A N 1
ATOM 737 C CA . GLU A 1 87 ? -10.175 -9.985 -2.976 1.00 93.50 87 GLU A CA 1
ATOM 738 C C . GLU A 1 87 ? -8.642 -9.831 -3.030 1.00 93.50 87 GLU A C 1
ATOM 740 O O . GLU A 1 87 ? -7.959 -9.595 -2.023 1.00 93.50 87 GLU A O 1
ATOM 745 N N . ARG A 1 88 ? -8.071 -9.939 -4.237 1.00 94.38 88 ARG A N 1
ATOM 746 C CA . ARG A 1 88 ? -6.628 -9.770 -4.471 1.00 94.38 88 ARG A CA 1
ATOM 747 C C . ARG A 1 88 ? -6.180 -8.340 -4.164 1.00 94.38 88 ARG A C 1
ATOM 749 O O . ARG A 1 88 ? -6.836 -7.377 -4.544 1.00 94.38 88 ARG A O 1
ATOM 756 N N . HIS A 1 89 ? -5.039 -8.228 -3.481 1.00 96.12 89 HIS A N 1
ATOM 757 C CA . HIS A 1 89 ? -4.369 -6.963 -3.146 1.00 96.12 89 HIS A CA 1
ATOM 758 C C . HIS A 1 89 ? -5.233 -5.925 -2.381 1.00 96.12 89 HIS A C 1
ATOM 760 O O . HIS A 1 89 ? -4.889 -4.744 -2.339 1.00 96.12 89 HIS A O 1
ATOM 766 N N . CYS A 1 90 ? -6.310 -6.373 -1.719 1.00 96.44 90 CYS A N 1
ATOM 767 C CA . CYS A 1 90 ? -7.113 -5.561 -0.796 1.00 96.44 90 CYS A CA 1
ATOM 768 C C . CYS A 1 90 ? -6.735 -5.764 0.674 1.00 96.44 90 CYS A C 1
ATOM 770 O O . CYS A 1 90 ? -6.515 -6.894 1.134 1.00 96.44 90 CYS A O 1
ATOM 772 N N . TYR A 1 91 ? -6.721 -4.660 1.412 1.00 96.50 91 TYR A N 1
ATOM 773 C CA . TYR A 1 91 ? -6.270 -4.549 2.795 1.00 96.50 91 TYR A CA 1
ATOM 774 C C . TYR A 1 91 ? -7.139 -3.545 3.550 1.00 96.50 91 TYR A C 1
ATOM 776 O O . TYR A 1 91 ? -7.839 -2.737 2.948 1.00 96.50 91 TYR A O 1
ATOM 784 N N . GLN A 1 92 ? -7.071 -3.580 4.874 1.00 95.38 92 GLN A N 1
ATOM 785 C CA . GLN A 1 92 ? -7.794 -2.658 5.739 1.00 95.38 92 GLN A CA 1
ATOM 786 C C . GLN A 1 92 ? -6.885 -2.161 6.858 1.00 95.38 92 GLN A C 1
ATOM 788 O O . GLN A 1 92 ? -6.251 -2.981 7.522 1.00 95.38 92 GLN A O 1
ATOM 793 N N . PHE A 1 93 ? -6.831 -0.851 7.088 1.00 93.25 93 PHE A N 1
ATOM 794 C CA . PHE A 1 93 ? -6.218 -0.290 8.292 1.00 93.25 93 PHE A CA 1
ATOM 795 C C . PHE A 1 93 ? -7.111 -0.565 9.507 1.00 93.25 93 PHE A C 1
ATOM 797 O O . PHE A 1 93 ? -8.314 -0.331 9.463 1.00 93.25 93 PHE A O 1
ATOM 804 N N . LEU A 1 94 ? -6.523 -1.086 10.588 1.00 88.38 94 LEU A N 1
ATOM 805 C CA . LEU A 1 94 ? -7.247 -1.443 11.822 1.00 88.38 94 LEU A CA 1
ATOM 806 C C . LEU A 1 94 ? -7.151 -0.382 12.930 1.00 88.38 94 LEU A C 1
ATOM 808 O O . LEU A 1 94 ? -7.697 -0.569 14.014 1.00 88.38 94 LEU A O 1
ATOM 812 N N . ARG A 1 95 ? -6.379 0.680 12.699 1.00 77.88 95 ARG A N 1
ATOM 813 C CA . ARG A 1 95 ? -5.927 1.639 13.713 1.00 77.88 95 ARG A CA 1
ATOM 814 C C . ARG A 1 95 ? -5.889 3.035 13.117 1.00 77.88 95 ARG A C 1
ATOM 816 O O . ARG A 1 95 ? -5.482 3.199 11.967 1.00 77.88 95 ARG A O 1
ATOM 823 N N . ASN A 1 96 ? -6.221 4.034 13.926 1.00 72.50 96 ASN A N 1
ATOM 824 C CA . ASN A 1 96 ? -6.115 5.430 13.519 1.00 72.50 96 ASN A CA 1
ATOM 825 C C . ASN A 1 96 ? -4.640 5.839 13.309 1.00 72.50 96 ASN A C 1
ATOM 827 O O . ASN A 1 96 ? -3.767 5.344 14.031 1.00 72.50 96 ASN A O 1
ATOM 831 N N . PRO A 1 97 ? -4.322 6.786 12.402 1.00 67.00 97 PRO A N 1
ATOM 832 C CA . PRO A 1 97 ? -2.942 7.223 12.150 1.00 67.00 97 PRO A CA 1
ATOM 833 C C . PRO A 1 97 ? -2.184 7.698 13.400 1.00 67.00 97 PRO A C 1
ATOM 835 O O . PRO A 1 97 ? -0.967 7.534 13.487 1.00 67.00 97 PRO A O 1
ATOM 838 N N . THR A 1 98 ? -2.892 8.257 14.385 1.00 66.06 98 THR A N 1
ATOM 839 C CA . THR A 1 98 ? -2.335 8.662 15.687 1.00 66.06 98 THR A CA 1
ATOM 840 C C . THR A 1 98 ? -1.917 7.457 16.533 1.00 66.06 98 THR A C 1
ATOM 842 O O . THR A 1 98 ? -0.835 7.457 17.112 1.00 66.06 98 THR A O 1
ATOM 845 N N . GLU A 1 99 ? -2.718 6.389 16.556 1.00 67.56 99 GLU A N 1
ATOM 846 C CA . GLU A 1 99 ? -2.372 5.152 17.264 1.00 67.56 99 GLU A CA 1
ATOM 847 C C . GLU A 1 99 ? -1.208 4.424 16.589 1.00 67.56 99 GLU A C 1
ATOM 849 O O . GLU A 1 99 ? -0.309 3.944 17.276 1.00 67.56 99 GLU A O 1
ATOM 854 N N . LEU A 1 100 ? -1.181 4.391 15.250 1.00 67.19 100 LEU A N 1
ATOM 855 C CA . LEU A 1 100 ? -0.116 3.754 14.465 1.00 67.19 100 LEU A CA 1
ATOM 856 C C . LEU A 1 100 ? 1.279 4.319 14.783 1.00 67.19 100 LEU A C 1
ATOM 858 O O . LEU A 1 100 ? 2.259 3.569 14.804 1.00 67.19 100 LEU A O 1
ATOM 862 N N . LYS A 1 101 ? 1.369 5.620 15.086 1.00 64.19 101 LYS A N 1
ATOM 863 C CA . LYS A 1 101 ? 2.611 6.293 15.509 1.00 64.19 101 LYS A CA 1
ATOM 864 C C . LYS A 1 101 ? 3.085 5.856 16.901 1.00 64.19 101 LYS A C 1
ATOM 866 O O . LYS A 1 101 ? 4.291 5.843 17.141 1.00 64.19 101 LYS A O 1
ATOM 871 N N . ASN A 1 102 ? 2.167 5.439 17.774 1.00 61.69 102 ASN A N 1
ATOM 872 C CA . ASN A 1 102 ? 2.436 5.095 19.174 1.00 61.69 102 ASN A CA 1
ATOM 873 C C . ASN A 1 102 ? 2.683 3.589 19.406 1.00 61.69 102 ASN A C 1
ATOM 875 O O . ASN A 1 102 ? 2.959 3.172 20.534 1.00 61.69 102 ASN A O 1
ATOM 879 N N . ILE A 1 103 ? 2.602 2.748 18.368 1.00 65.56 103 ILE A N 1
ATOM 880 C CA . ILE A 1 103 ? 2.848 1.304 18.489 1.00 65.56 103 ILE A CA 1
ATOM 881 C C . ILE A 1 103 ? 4.323 1.057 18.850 1.00 65.56 103 ILE A C 1
ATOM 883 O O . ILE A 1 103 ? 5.216 1.170 18.012 1.00 65.56 103 ILE A O 1
ATOM 887 N N . LYS A 1 104 ? 4.578 0.636 20.096 1.00 55.22 104 LYS A N 1
ATOM 888 C CA . LYS A 1 104 ? 5.927 0.350 20.631 1.00 55.22 104 LYS A CA 1
ATOM 889 C C . LYS A 1 104 ? 6.730 -0.651 19.779 1.00 55.22 104 LYS A C 1
ATOM 891 O O . LYS A 1 104 ? 7.946 -0.542 19.696 1.00 55.22 104 LYS A O 1
ATOM 896 N N . ASN A 1 105 ? 6.058 -1.562 19.068 1.00 56.47 105 ASN A N 1
ATOM 897 C CA . ASN A 1 105 ? 6.682 -2.550 18.172 1.00 56.47 105 ASN A CA 1
ATOM 898 C C . ASN A 1 105 ? 7.219 -1.960 16.850 1.00 56.47 105 ASN A C 1
ATOM 900 O O . ASN A 1 105 ? 7.876 -2.659 16.079 1.00 56.47 105 ASN A O 1
ATOM 904 N N . ILE A 1 106 ? 6.962 -0.680 16.558 1.00 61.66 106 ILE A N 1
ATOM 905 C CA . ILE A 1 106 ? 7.459 -0.016 15.348 1.00 61.66 106 ILE A CA 1
ATOM 906 C C . ILE A 1 106 ? 8.994 0.074 15.338 1.00 61.66 106 ILE A C 1
ATOM 908 O O . ILE A 1 106 ? 9.594 -0.019 14.267 1.00 61.66 106 ILE A O 1
ATOM 912 N N . SER A 1 107 ? 9.650 0.208 16.494 1.00 57.81 107 SER A N 1
ATOM 913 C CA . SER A 1 107 ? 11.118 0.177 16.605 1.00 57.81 107 SER A CA 1
ATOM 914 C C . SER A 1 107 ? 11.693 -1.200 16.250 1.00 57.81 107 SER A C 1
ATOM 916 O O . SER A 1 107 ? 12.590 -1.282 15.412 1.00 57.81 107 SER A O 1
ATOM 918 N N . GLN A 1 108 ? 11.118 -2.284 16.780 1.00 60.78 108 GLN A N 1
ATOM 919 C CA . GLN A 1 108 ? 11.498 -3.657 16.419 1.00 60.78 108 GLN A CA 1
ATOM 920 C C . GLN A 1 108 ? 11.280 -3.935 14.926 1.00 60.78 108 GLN A C 1
ATOM 922 O O . GLN A 1 108 ? 12.149 -4.502 14.261 1.00 60.78 108 GLN A O 1
ATOM 927 N N . LEU A 1 109 ? 10.155 -3.476 14.365 1.00 61.94 109 LEU A N 1
ATOM 928 C CA . LEU A 1 109 ? 9.893 -3.608 12.934 1.00 61.94 109 LEU A CA 1
ATOM 929 C C . LEU A 1 109 ? 10.920 -2.833 12.092 1.00 61.94 109 LEU A C 1
ATOM 931 O O . LEU A 1 109 ? 11.370 -3.351 11.075 1.00 61.94 109 LEU A O 1
ATOM 935 N N . ARG A 1 110 ? 11.329 -1.623 12.506 1.00 63.38 110 ARG A N 1
ATOM 936 C CA . ARG A 1 110 ? 12.396 -0.858 11.829 1.00 63.38 110 ARG A CA 1
ATOM 937 C C . ARG A 1 110 ? 13.711 -1.634 11.790 1.00 63.38 110 ARG A C 1
ATOM 939 O O . ARG A 1 110 ? 14.367 -1.622 10.755 1.00 63.38 110 ARG A O 1
ATOM 946 N N . GLN A 1 111 ? 14.073 -2.310 12.880 1.00 61.66 111 GLN A N 1
ATOM 947 C CA . GLN A 1 111 ? 15.301 -3.100 12.959 1.00 61.66 111 GLN A CA 1
ATOM 948 C C . GLN A 1 111 ? 15.235 -4.333 12.042 1.00 61.66 111 GLN A C 1
ATOM 950 O O . GLN A 1 111 ? 16.111 -4.516 11.202 1.00 61.66 111 GLN A O 1
ATOM 955 N N . GLN A 1 112 ? 14.150 -5.114 12.091 1.00 59.38 112 GLN A N 1
ATOM 956 C CA . GLN A 1 112 ? 13.976 -6.283 11.211 1.00 59.38 112 GLN A CA 1
ATOM 957 C C . GLN A 1 112 ? 13.881 -5.911 9.720 1.00 59.38 112 GLN A C 1
ATOM 959 O O . GLN A 1 112 ? 14.429 -6.613 8.873 1.00 59.38 112 GLN A O 1
ATOM 964 N N . MET A 1 113 ? 13.237 -4.787 9.391 1.00 61.56 113 MET A N 1
ATOM 965 C CA . MET A 1 113 ? 13.154 -4.262 8.019 1.00 61.56 113 MET A CA 1
ATOM 966 C C . MET A 1 113 ? 14.495 -3.737 7.485 1.00 61.56 113 MET A C 1
ATOM 968 O O . MET A 1 113 ? 14.623 -3.587 6.274 1.00 61.56 113 MET A O 1
ATOM 972 N N . ARG A 1 114 ? 15.463 -3.438 8.364 1.00 56.66 114 ARG A N 1
ATOM 973 C CA . ARG A 1 114 ? 16.820 -2.998 8.000 1.00 56.66 114 ARG A CA 1
ATOM 974 C C . ARG A 1 114 ? 17.816 -4.159 7.903 1.00 56.66 114 ARG A C 1
ATOM 976 O O . ARG A 1 114 ? 18.740 -4.080 7.116 1.00 56.66 114 ARG A O 1
ATOM 983 N N . ILE A 1 115 ? 17.605 -5.241 8.654 1.00 50.75 115 ILE A N 1
ATOM 984 C CA . ILE A 1 115 ? 18.472 -6.438 8.633 1.00 50.75 115 ILE A CA 1
ATOM 985 C C . ILE A 1 115 ? 18.147 -7.372 7.447 1.00 50.75 115 ILE A C 1
ATOM 987 O O . ILE A 1 115 ? 18.956 -8.207 7.068 1.00 50.75 115 ILE A O 1
ATOM 991 N N . LYS A 1 116 ? 16.961 -7.254 6.829 1.00 47.88 116 LYS A N 1
ATOM 992 C CA . LYS A 1 116 ? 16.536 -8.111 5.699 1.00 47.88 116 LYS A CA 1
ATOM 993 C C . LYS A 1 116 ? 16.808 -7.505 4.308 1.00 47.88 116 LYS A C 1
ATOM 995 O O . LYS A 1 116 ? 16.367 -8.083 3.319 1.00 47.88 116 LYS A O 1
ATOM 1000 N N . SER A 1 117 ? 17.440 -6.332 4.221 1.00 46.28 117 SER A N 1
ATOM 1001 C CA . SER A 1 117 ? 17.601 -5.586 2.960 1.00 46.28 117 SER A CA 1
ATOM 1002 C C . SER A 1 117 ? 18.913 -5.819 2.210 1.00 46.28 117 SER A C 1
ATOM 1004 O O . SER A 1 117 ? 18.981 -5.404 1.059 1.00 46.28 117 SER A O 1
ATOM 1006 N N . GLU A 1 118 ? 19.893 -6.491 2.811 1.00 45.78 118 GLU A N 1
ATOM 1007 C CA . GLU A 1 118 ? 21.215 -6.730 2.215 1.00 45.78 118 GLU A CA 1
ATOM 1008 C C . GLU A 1 118 ? 21.407 -8.229 1.939 1.00 45.78 118 GLU A C 1
ATOM 1010 O O . GLU A 1 118 ? 21.434 -9.044 2.864 1.00 45.78 118 GLU A O 1
ATOM 1015 N N . PRO A 1 119 ? 21.464 -8.627 0.662 1.00 41.00 119 PRO A N 1
ATOM 1016 C CA . PRO A 1 119 ? 22.528 -9.456 0.133 1.00 41.00 119 PRO A CA 1
ATOM 1017 C C . PRO A 1 119 ? 23.690 -8.560 -0.327 1.00 41.00 119 PRO A C 1
ATOM 1019 O O . PRO A 1 119 ? 23.461 -7.513 -0.933 1.00 41.00 119 PRO A O 1
ATOM 1022 N N . GLU A 1 120 ? 24.914 -8.990 -0.040 1.00 47.94 120 GLU A N 1
ATOM 1023 C CA . GLU A 1 120 ? 26.144 -8.417 -0.594 1.00 47.94 120 GLU A CA 1
ATOM 1024 C C . GLU A 1 120 ? 26.073 -8.428 -2.135 1.00 47.94 120 GLU A C 1
ATOM 1026 O O . GLU A 1 120 ? 25.797 -9.475 -2.725 1.00 47.94 120 GLU A O 1
ATOM 1031 N N . GLU A 1 121 ? 26.340 -7.292 -2.782 1.00 40.75 121 GLU A N 1
ATOM 1032 C CA . GLU A 1 121 ? 26.730 -7.254 -4.196 1.00 40.75 121 GLU A CA 1
ATOM 1033 C C . GLU A 1 121 ? 28.239 -6.993 -4.241 1.00 40.75 121 GLU A C 1
ATOM 1035 O O . GLU A 1 121 ? 28.740 -6.050 -3.626 1.00 40.75 121 GLU A O 1
ATOM 1040 N N . ASP A 1 122 ? 28.939 -7.875 -4.947 1.00 43.47 122 ASP A N 1
ATOM 1041 C CA . ASP A 1 122 ? 30.357 -7.777 -5.286 1.00 43.47 122 ASP A CA 1
ATOM 1042 C C . ASP A 1 122 ? 30.661 -6.512 -6.119 1.00 43.47 122 ASP A C 1
ATOM 1044 O O . ASP A 1 122 ? 29.780 -5.965 -6.784 1.00 43.47 122 ASP A O 1
ATOM 1048 N N . GLY A 1 123 ? 31.919 -6.061 -6.111 1.00 34.12 123 GLY A N 1
ATOM 1049 C CA . GLY A 1 123 ? 32.372 -4.899 -6.887 1.00 34.12 123 GLY A CA 1
ATOM 1050 C C . GLY A 1 123 ? 32.844 -3.717 -6.039 1.00 34.12 123 GLY A C 1
ATOM 1051 O O . GLY A 1 123 ? 32.218 -2.658 -6.003 1.00 34.12 123 GLY A O 1
ATOM 1052 N N . GLY A 1 124 ? 33.994 -3.872 -5.381 1.00 36.97 124 GLY A N 1
ATOM 1053 C CA . GLY A 1 124 ? 34.657 -2.763 -4.697 1.00 36.97 124 GLY A CA 1
ATOM 1054 C C . GLY A 1 124 ? 35.270 -1.751 -5.672 1.00 36.97 124 GLY A C 1
ATOM 1055 O O . GLY A 1 124 ? 36.117 -2.106 -6.490 1.00 36.97 124 GLY A O 1
ATOM 1056 N N . SER A 1 125 ? 34.918 -0.471 -5.531 1.00 36.94 125 SER A N 1
ATOM 1057 C CA . SER A 1 125 ? 35.682 0.639 -6.112 1.00 36.94 125 SER A CA 1
ATOM 1058 C C . SER A 1 125 ? 35.493 1.934 -5.319 1.00 36.94 125 SER A C 1
ATOM 1060 O O . SER A 1 125 ? 34.368 2.415 -5.193 1.00 36.94 125 SER A O 1
ATOM 1062 N N . GLY A 1 126 ? 36.599 2.536 -4.871 1.00 36.38 126 GLY A N 1
ATOM 1063 C CA . GLY A 1 126 ? 36.655 3.950 -4.489 1.00 36.38 126 GLY A CA 1
ATOM 1064 C C . GLY A 1 126 ? 36.480 4.274 -3.003 1.00 36.38 126 GLY A C 1
ATOM 1065 O O . GLY A 1 126 ? 35.391 4.636 -2.569 1.00 36.38 126 GLY A O 1
ATOM 1066 N N . VAL A 1 127 ? 37.600 4.300 -2.274 1.00 34.62 127 VAL A N 1
ATOM 1067 C CA . VAL A 1 127 ? 37.862 5.331 -1.256 1.00 34.62 127 VAL A CA 1
ATOM 1068 C C . VAL A 1 127 ? 39.314 5.804 -1.373 1.00 34.62 127 VAL A C 1
ATOM 1070 O O . VAL A 1 127 ? 40.223 5.186 -0.831 1.00 34.62 127 VAL A O 1
ATOM 1073 N N . GLU A 1 128 ? 39.521 6.924 -2.063 1.00 45.19 128 GLU A N 1
ATOM 1074 C CA . GLU A 1 128 ? 40.500 7.907 -1.584 1.00 45.19 128 GLU A CA 1
ATOM 1075 C C . GLU A 1 128 ? 39.797 8.834 -0.585 1.00 45.19 128 GLU A C 1
ATOM 1077 O O . GLU A 1 128 ? 38.569 8.997 -0.634 1.00 45.19 128 GLU A O 1
ATOM 1082 N N . PRO A 1 129 ? 40.555 9.415 0.351 1.00 46.78 129 PRO A N 1
ATOM 1083 C CA . PRO A 1 129 ? 40.805 10.849 0.200 1.00 46.78 129 PRO A CA 1
ATOM 1084 C C . PRO A 1 129 ? 42.260 11.262 0.479 1.00 46.78 129 PRO A C 1
ATOM 1086 O O . PRO A 1 129 ? 42.930 10.703 1.347 1.00 46.78 129 PRO A O 1
ATOM 1089 N N . GLU A 1 130 ? 42.703 12.300 -0.230 1.00 42.56 130 GLU A N 1
ATOM 1090 C CA . GLU A 1 130 ? 44.026 12.918 -0.100 1.00 42.56 130 GLU A CA 1
ATOM 1091 C C . GLU A 1 130 ? 44.252 13.598 1.263 1.00 42.56 130 GLU A C 1
ATOM 1093 O O . GLU A 1 130 ? 43.363 14.278 1.786 1.00 42.56 130 GLU A O 1
ATOM 1098 N N . ILE A 1 131 ? 45.483 13.502 1.781 1.00 43.28 131 ILE A N 1
ATOM 1099 C CA . ILE A 1 131 ? 46.097 14.485 2.689 1.00 43.28 131 ILE A CA 1
ATOM 1100 C C . ILE A 1 131 ? 47.552 14.709 2.230 1.00 43.28 131 ILE A C 1
ATOM 1102 O O . ILE A 1 131 ? 48.208 13.786 1.756 1.00 43.28 131 ILE A O 1
ATOM 1106 N N . ASP A 1 132 ? 47.995 15.960 2.351 1.00 35.06 132 ASP A N 1
ATOM 1107 C CA . ASP A 1 132 ? 49.147 16.594 1.695 1.00 35.06 132 ASP A CA 1
ATOM 1108 C C . ASP A 1 132 ? 50.547 15.977 1.948 1.00 35.06 132 ASP A C 1
ATOM 1110 O O . ASP A 1 132 ? 50.802 15.307 2.951 1.00 35.06 132 ASP A O 1
ATOM 1114 N N . MET A 1 133 ? 51.474 16.270 1.031 1.00 42.69 133 MET A N 1
ATOM 1115 C CA . MET A 1 133 ? 52.843 15.731 0.922 1.00 42.69 133 MET A CA 1
ATOM 1116 C C . MET A 1 133 ? 53.884 16.702 1.532 1.00 42.69 133 MET A C 1
ATOM 1118 O O . MET A 1 133 ? 53.695 17.917 1.460 1.00 42.69 133 MET A O 1
ATOM 1122 N N . PRO A 1 134 ? 55.004 16.222 2.125 1.00 49.41 134 PRO A N 1
ATOM 1123 C CA . PRO A 1 134 ? 56.280 16.328 1.397 1.00 49.41 134 PRO A CA 1
ATOM 1124 C C . PRO A 1 134 ? 57.325 15.214 1.654 1.00 49.41 134 PRO A C 1
ATOM 1126 O O . PRO A 1 134 ? 57.567 14.787 2.778 1.00 49.41 134 PRO A O 1
ATOM 1129 N N . THR A 1 135 ? 57.997 14.835 0.564 1.00 50.12 135 THR A N 1
ATOM 1130 C CA . THR A 1 135 ? 59.450 14.609 0.402 1.00 50.12 135 THR A CA 1
ATOM 1131 C C . THR A 1 135 ? 60.331 14.333 1.636 1.00 50.12 135 THR A C 1
ATOM 1133 O O . THR A 1 135 ? 60.590 15.249 2.411 1.00 50.12 135 THR A O 1
ATOM 1136 N N . ASP A 1 136 ? 60.992 13.165 1.662 1.00 35.75 136 ASP A N 1
ATOM 1137 C CA . ASP A 1 136 ? 62.470 13.113 1.662 1.00 35.75 136 ASP A CA 1
ATOM 1138 C C . ASP A 1 136 ? 63.015 11.794 1.066 1.00 35.75 136 ASP A C 1
ATOM 1140 O O . ASP A 1 136 ? 62.329 10.769 1.047 1.00 35.75 136 ASP A O 1
ATOM 1144 N N . LEU A 1 137 ? 64.242 11.834 0.536 1.00 44.69 137 LEU A N 1
ATOM 1145 C CA . LEU A 1 137 ? 64.952 10.703 -0.065 1.00 44.69 137 LEU A CA 1
ATOM 1146 C C . LEU A 1 137 ? 65.970 10.122 0.920 1.00 44.69 137 LEU A C 1
ATOM 1148 O O . LEU A 1 137 ? 66.944 10.793 1.248 1.00 44.69 137 LEU A O 1
ATOM 1152 N N . SER A 1 138 ? 65.900 8.823 1.227 1.00 45.50 138 SER A N 1
ATOM 1153 C CA . SER A 1 138 ? 67.127 8.122 1.627 1.00 45.50 138 SER A CA 1
ATOM 1154 C C . SER A 1 138 ? 67.148 6.646 1.250 1.00 45.50 138 SER A C 1
ATOM 1156 O O . SER A 1 138 ? 66.357 5.835 1.732 1.00 45.50 138 SER A O 1
ATOM 1158 N N . MET A 1 139 ? 68.103 6.299 0.384 1.00 43.31 139 MET A N 1
ATOM 1159 C CA . MET A 1 139 ? 68.544 4.922 0.200 1.00 43.31 139 MET A CA 1
ATOM 1160 C C . MET A 1 139 ? 69.472 4.524 1.347 1.00 43.31 139 MET A C 1
ATOM 1162 O O . MET A 1 139 ? 70.456 5.215 1.598 1.00 43.31 139 MET A O 1
ATOM 1166 N N . SER A 1 140 ? 69.267 3.332 1.905 1.00 43.69 140 SER A N 1
ATOM 1167 C CA . SER A 1 140 ? 70.313 2.619 2.644 1.00 43.69 140 SER A CA 1
ATOM 1168 C C . SER A 1 140 ? 70.608 1.292 1.957 1.00 43.69 140 SER A C 1
ATOM 1170 O O . SER A 1 140 ? 69.947 0.280 2.179 1.00 43.69 140 SER A O 1
ATOM 1172 N N . SER A 1 141 ? 71.618 1.325 1.091 1.00 41.69 141 SER A N 1
ATOM 1173 C CA . SER A 1 141 ? 72.309 0.134 0.599 1.00 41.69 141 SER A CA 1
ATOM 1174 C C . SER A 1 141 ? 73.145 -0.476 1.725 1.00 41.69 141 SER A C 1
ATOM 1176 O O . SER A 1 141 ? 73.815 0.278 2.427 1.00 41.69 141 SER A O 1
ATOM 1178 N N . MET A 1 142 ? 73.194 -1.809 1.838 1.00 45.47 142 MET A N 1
ATOM 1179 C CA . MET A 1 142 ? 74.488 -2.508 1.856 1.00 45.47 142 MET A CA 1
ATOM 1180 C C . MET A 1 142 ? 74.384 -4.039 1.724 1.00 45.47 142 MET A C 1
ATOM 1182 O O . MET A 1 142 ? 73.736 -4.711 2.518 1.00 45.47 142 MET A O 1
ATOM 1186 N N . SER A 1 143 ? 75.169 -4.547 0.770 1.00 38.56 143 SER A N 1
ATOM 1187 C CA . SER A 1 143 ? 76.007 -5.751 0.884 1.00 38.56 143 SER A CA 1
ATOM 1188 C C . SER A 1 143 ? 75.356 -7.137 1.017 1.00 38.56 143 SER A C 1
ATOM 1190 O O . SER A 1 143 ? 74.979 -7.585 2.096 1.00 38.56 143 SER A O 1
ATOM 1192 N N . GLN A 1 144 ? 75.447 -7.907 -0.075 1.00 40.88 144 GLN A N 1
ATOM 1193 C CA . GLN A 1 144 ? 75.637 -9.362 0.015 1.00 40.88 144 GLN A CA 1
ATOM 1194 C C . GLN A 1 144 ? 76.941 -9.680 0.771 1.00 40.88 144 GLN A C 1
ATOM 1196 O O . GLN A 1 144 ? 77.909 -8.918 0.687 1.00 40.88 144 GLN A O 1
ATOM 1201 N N . PRO A 1 145 ? 77.012 -10.848 1.423 1.00 39.84 145 PRO A N 1
ATOM 1202 C CA . PRO A 1 145 ? 77.955 -11.843 0.908 1.00 39.84 145 PRO A CA 1
ATOM 1203 C C . PRO A 1 145 ? 77.331 -13.239 0.734 1.00 39.84 145 PRO A C 1
ATOM 1205 O O . PRO A 1 145 ? 76.296 -13.569 1.308 1.00 39.84 145 PRO A O 1
ATOM 1208 N N . SER A 1 146 ? 77.974 -14.055 -0.098 1.00 34.59 146 SER A N 1
ATOM 1209 C CA . SER A 1 146 ? 77.530 -15.403 -0.473 1.00 34.59 146 SER A CA 1
ATOM 1210 C C . SER A 1 146 ? 77.882 -16.468 0.569 1.00 34.59 146 SER A C 1
ATOM 1212 O O . SER A 1 146 ? 78.998 -16.437 1.087 1.00 34.59 146 SER A O 1
ATOM 1214 N N . SER A 1 147 ? 77.015 -17.481 0.727 1.00 38.91 147 SER A N 1
ATOM 1215 C CA . SER A 1 147 ? 77.317 -18.936 0.623 1.00 38.91 147 SER A CA 1
ATOM 1216 C C . SER A 1 147 ? 76.419 -19.822 1.513 1.00 38.91 147 SER A C 1
ATOM 1218 O O . SER A 1 147 ? 75.907 -19.379 2.531 1.00 38.91 147 SER A O 1
ATOM 1220 N N . GLU A 1 148 ? 76.282 -21.089 1.097 1.00 32.25 148 GLU A N 1
ATOM 1221 C CA . GLU A 1 148 ? 75.781 -22.255 1.861 1.00 32.25 148 GLU A CA 1
ATOM 1222 C C . GLU A 1 148 ? 74.264 -22.402 2.132 1.00 32.25 148 GLU A C 1
ATOM 1224 O O . GLU A 1 148 ? 73.734 -22.196 3.217 1.00 32.25 148 GLU A O 1
ATOM 1229 N N . GLN A 1 149 ? 73.592 -22.897 1.085 1.00 40.81 149 GLN A N 1
ATOM 1230 C CA . GLN A 1 149 ? 72.738 -24.100 1.097 1.00 40.81 149 GLN A CA 1
ATOM 1231 C C . GLN A 1 149 ? 71.871 -24.396 2.342 1.00 40.81 149 GLN A C 1
ATOM 1233 O O . GLN A 1 149 ? 72.317 -25.030 3.295 1.00 40.81 149 GLN A O 1
ATOM 1238 N N . GLN A 1 150 ? 70.553 -24.202 2.204 1.00 35.41 150 GLN A N 1
ATOM 1239 C CA . GLN A 1 150 ? 69.583 -25.115 2.818 1.00 35.41 150 GLN A CA 1
ATOM 1240 C C . GLN A 1 150 ? 68.401 -25.410 1.887 1.00 35.41 150 GLN A C 1
ATOM 1242 O O . GLN A 1 150 ? 68.045 -24.628 1.007 1.00 35.41 150 GLN A O 1
ATOM 1247 N N . GLN A 1 151 ? 67.872 -26.623 2.022 1.00 36.03 151 GLN A N 1
ATOM 1248 C CA . GLN A 1 151 ? 67.241 -27.362 0.934 1.00 36.03 151 GLN A CA 1
ATOM 1249 C C . GLN A 1 151 ? 65.714 -27.215 0.965 1.00 36.03 151 GLN A C 1
ATOM 1251 O O . GLN A 1 151 ? 65.044 -27.813 1.806 1.00 36.03 151 GLN A O 1
ATOM 1256 N N . GLN A 1 152 ? 65.149 -26.438 0.036 1.00 37.94 152 GLN A N 1
ATOM 1257 C CA . GLN A 1 152 ? 63.697 -26.392 -0.151 1.00 37.94 152 GLN A CA 1
ATOM 1258 C C . GLN A 1 152 ? 63.219 -27.715 -0.759 1.00 37.94 152 GLN A C 1
ATOM 1260 O O . GLN A 1 152 ? 63.539 -28.037 -1.903 1.00 37.94 152 GLN A O 1
ATOM 1265 N N . GLN A 1 153 ? 62.449 -28.488 0.010 1.00 36.69 153 GLN A N 1
ATOM 1266 C CA . GLN A 1 153 ? 61.705 -29.617 -0.542 1.00 36.69 153 GLN A CA 1
ATOM 1267 C C . GLN A 1 153 ? 6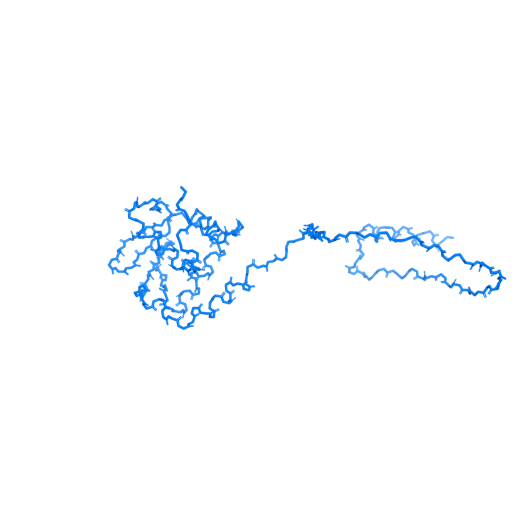0.609 -29.085 -1.479 1.00 36.69 153 GLN A C 1
ATOM 1269 O O . GLN A 1 153 ? 59.942 -28.107 -1.124 1.00 36.69 153 GLN A O 1
ATOM 1274 N N . PRO A 1 154 ? 60.386 -29.699 -2.654 1.00 37.47 154 PRO A N 1
ATOM 1275 C CA . PRO A 1 154 ? 59.273 -29.317 -3.511 1.00 37.47 154 PRO A CA 1
ATOM 1276 C C . PRO A 1 154 ? 57.952 -29.617 -2.795 1.00 37.47 154 PRO A C 1
ATOM 1278 O O . PRO A 1 154 ? 57.738 -30.729 -2.313 1.00 37.47 154 PRO A O 1
ATOM 1281 N N . LEU A 1 155 ? 57.057 -28.625 -2.737 1.00 38.91 155 LEU A N 1
ATOM 1282 C CA . LEU A 1 155 ? 55.698 -28.816 -2.232 1.00 38.91 155 LEU A CA 1
ATOM 1283 C C . LEU A 1 155 ? 54.999 -29.888 -3.075 1.00 38.91 155 LEU A C 1
ATOM 1285 O O . LEU A 1 155 ? 54.761 -29.694 -4.268 1.00 38.91 155 LEU A O 1
ATOM 1289 N N . SER A 1 156 ? 54.667 -31.016 -2.451 1.00 48.34 156 SER A N 1
ATOM 1290 C CA . SER A 1 156 ? 53.921 -32.088 -3.097 1.00 48.34 156 SER A CA 1
ATOM 1291 C C . SER A 1 156 ? 52.523 -31.594 -3.470 1.00 48.34 156 SER A C 1
ATOM 1293 O O . SER A 1 156 ? 51.748 -31.139 -2.627 1.00 48.34 156 SER A O 1
ATOM 1295 N N . LEU A 1 157 ? 52.212 -31.672 -4.765 1.00 57.31 157 LEU A N 1
ATOM 1296 C CA . LEU A 1 157 ? 50.942 -31.246 -5.343 1.00 57.31 157 LEU A CA 1
ATOM 1297 C C . LEU A 1 157 ? 49.819 -32.190 -4.878 1.00 57.31 157 LEU A C 1
ATOM 1299 O O . LEU A 1 157 ? 49.509 -33.174 -5.545 1.00 57.31 157 LEU A O 1
ATOM 1303 N N . LEU A 1 158 ? 49.230 -31.920 -3.710 1.00 71.88 158 LEU A N 1
ATOM 1304 C CA . LEU A 1 158 ? 48.098 -32.698 -3.210 1.00 71.88 158 LEU A CA 1
ATOM 1305 C C . LEU A 1 158 ? 46.891 -32.531 -4.140 1.00 71.88 158 LEU A C 1
ATOM 1307 O O . LEU A 1 158 ? 46.423 -31.414 -4.372 1.00 71.88 158 LEU A O 1
ATOM 1311 N N . ASP A 1 159 ? 46.359 -33.654 -4.625 1.00 74.19 159 ASP A N 1
ATOM 1312 C CA . ASP A 1 159 ? 45.158 -33.662 -5.456 1.00 74.19 159 ASP A CA 1
ATOM 1313 C C . ASP A 1 159 ? 43.985 -32.965 -4.733 1.00 74.19 159 ASP A C 1
ATOM 1315 O O . ASP A 1 159 ? 43.681 -33.304 -3.581 1.00 74.19 159 ASP A O 1
ATOM 1319 N N . PRO A 1 160 ? 43.243 -32.059 -5.397 1.00 74.31 160 PRO A N 1
ATOM 1320 C CA . PRO A 1 160 ? 42.100 -31.395 -4.785 1.00 74.31 160 PRO A CA 1
ATOM 1321 C C . PRO A 1 160 ? 41.030 -32.412 -4.335 1.00 74.31 160 PRO A C 1
ATOM 1323 O O . PRO A 1 160 ? 40.786 -33.408 -5.035 1.00 74.31 160 PRO A O 1
ATOM 1326 N N . PRO A 1 161 ? 40.343 -32.177 -3.196 1.00 76.94 161 PRO A N 1
ATOM 1327 C CA . PRO A 1 161 ? 39.265 -33.044 -2.723 1.00 76.94 161 PRO A CA 1
ATOM 1328 C C . PRO A 1 161 ? 38.166 -33.231 -3.774 1.00 76.94 161 PRO A C 1
ATOM 1330 O O . PRO A 1 161 ? 37.834 -32.293 -4.493 1.00 76.94 161 PRO A O 1
ATOM 1333 N N . VAL A 1 162 ? 37.547 -34.417 -3.820 1.00 71.81 162 VAL A N 1
ATOM 1334 C CA . VAL A 1 162 ? 36.611 -34.836 -4.891 1.00 71.81 162 VAL A CA 1
ATOM 1335 C C . VAL A 1 162 ? 35.524 -33.798 -5.204 1.00 71.81 162 VAL A C 1
ATOM 1337 O O . VAL A 1 162 ? 35.253 -33.530 -6.369 1.00 71.81 162 VAL A O 1
ATOM 1340 N N . LYS A 1 163 ? 34.968 -33.139 -4.179 1.00 72.19 163 LYS A N 1
ATOM 1341 C CA . LYS A 1 163 ? 33.941 -32.085 -4.312 1.00 72.19 163 LYS A CA 1
ATOM 1342 C C . LYS A 1 163 ? 34.392 -30.804 -5.044 1.00 72.19 163 LYS A C 1
ATOM 1344 O O . LYS A 1 163 ? 33.549 -29.975 -5.360 1.00 72.19 163 LYS A O 1
ATOM 1349 N N . TYR A 1 164 ? 35.693 -30.639 -5.287 1.00 68.12 164 TYR A N 1
ATOM 1350 C CA . TYR A 1 164 ? 36.297 -29.525 -6.029 1.00 68.12 164 TYR A CA 1
ATOM 1351 C C . TYR A 1 164 ? 36.913 -29.962 -7.371 1.00 68.12 164 TYR A C 1
ATOM 1353 O O . TYR A 1 164 ? 37.470 -29.132 -8.087 1.00 68.12 164 TYR A O 1
ATOM 1361 N N . ARG A 1 165 ? 36.825 -31.249 -7.737 1.00 86.19 165 ARG A N 1
ATOM 1362 C CA . ARG A 1 165 ? 37.322 -31.750 -9.026 1.00 86.19 165 ARG A CA 1
ATOM 1363 C C . ARG A 1 165 ? 36.325 -31.407 -10.126 1.00 86.19 165 ARG A C 1
ATOM 1365 O O . ARG A 1 165 ? 35.191 -31.881 -10.117 1.00 86.19 165 ARG A O 1
ATOM 1372 N N . SER A 1 166 ? 36.751 -30.592 -11.087 1.00 81.12 166 SER A N 1
ATOM 1373 C CA . SER A 1 166 ? 35.957 -30.307 -12.282 1.00 81.12 166 SER A CA 1
ATOM 1374 C C . SER A 1 166 ? 35.894 -31.530 -13.208 1.00 81.12 166 SER A C 1
ATOM 1376 O O . SER A 1 166 ? 36.749 -32.416 -13.161 1.00 81.12 166 SER A O 1
ATOM 1378 N N . HIS A 1 167 ? 34.910 -31.565 -14.111 1.00 76.12 167 HIS A N 1
ATOM 1379 C CA . HIS A 1 167 ? 34.840 -32.612 -15.138 1.00 76.12 167 HIS A CA 1
ATOM 1380 C C . HIS A 1 167 ? 36.108 -32.641 -16.015 1.00 76.12 167 HIS A C 1
ATOM 1382 O O . HIS A 1 167 ? 36.588 -33.712 -16.376 1.00 76.12 167 HIS A O 1
ATOM 1388 N N . ALA A 1 168 ? 36.692 -31.471 -16.302 1.00 78.69 168 ALA A N 1
ATOM 1389 C CA . ALA A 1 168 ? 37.954 -31.355 -17.030 1.00 78.69 168 ALA A CA 1
ATOM 1390 C C . ALA A 1 168 ? 39.136 -31.972 -16.259 1.00 78.69 168 ALA A C 1
ATOM 1392 O O . ALA A 1 168 ? 39.917 -32.714 -16.846 1.00 78.69 168 ALA A O 1
ATOM 1393 N N . TYR A 1 169 ? 39.230 -31.738 -14.943 1.00 84.44 169 TYR A N 1
ATOM 1394 C CA . TYR A 1 169 ? 40.254 -32.359 -14.096 1.00 84.44 169 TYR A CA 1
ATOM 1395 C C . TYR A 1 169 ? 40.168 -33.893 -14.141 1.00 84.44 169 TYR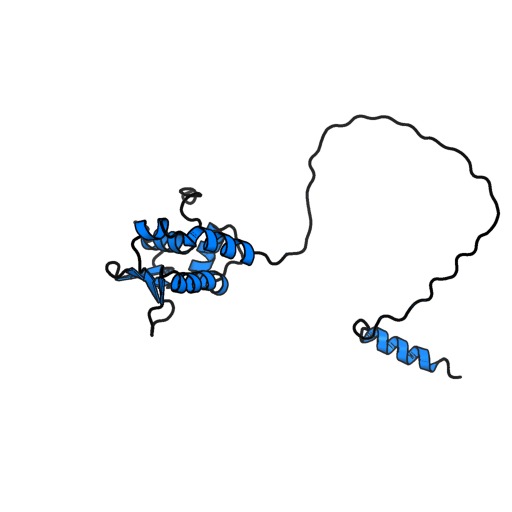 A C 1
ATOM 1397 O O . TYR A 1 169 ? 41.184 -34.561 -14.310 1.00 84.44 169 TYR A O 1
ATOM 1405 N N . ASN A 1 170 ? 38.957 -34.454 -14.034 1.00 79.75 170 ASN A N 1
ATOM 1406 C CA . ASN A 1 170 ? 38.773 -35.907 -14.051 1.00 79.75 170 ASN A CA 1
ATOM 1407 C C . ASN A 1 170 ? 39.181 -36.519 -15.402 1.00 79.75 170 ASN A C 1
ATOM 1409 O O . ASN A 1 170 ? 39.870 -37.533 -15.403 1.00 79.75 170 ASN A O 1
ATOM 1413 N N . LEU A 1 171 ? 38.835 -35.875 -16.527 1.00 76.19 171 LEU A N 1
ATOM 1414 C CA . LEU A 1 171 ? 39.254 -36.316 -17.866 1.00 76.19 171 LEU A CA 1
ATOM 1415 C C . LEU A 1 171 ? 40.782 -36.337 -18.023 1.00 76.19 171 LEU A C 1
ATOM 1417 O O . LEU A 1 171 ? 41.324 -37.285 -18.587 1.00 76.19 171 LEU A O 1
ATOM 1421 N N . VAL A 1 172 ? 41.486 -35.314 -17.527 1.00 75.69 172 VAL A N 1
ATOM 1422 C CA . VAL A 1 172 ? 42.958 -35.275 -17.578 1.00 75.69 172 VAL A CA 1
ATOM 1423 C C . VAL A 1 172 ? 43.553 -36.390 -16.714 1.00 75.69 172 VAL A C 1
ATOM 1425 O O . VAL A 1 172 ? 44.397 -37.139 -17.200 1.00 75.69 172 VAL A O 1
ATOM 1428 N N . LYS A 1 173 ? 43.051 -36.573 -15.483 1.00 75.31 173 LYS A N 1
ATOM 1429 C CA . LYS A 1 173 ? 43.505 -37.623 -14.555 1.00 75.31 173 LYS A CA 1
ATOM 1430 C C . LYS A 1 173 ? 43.383 -39.028 -15.169 1.00 75.31 173 LYS A C 1
ATOM 1432 O O . LYS A 1 173 ? 44.366 -39.759 -15.187 1.00 75.31 173 LYS A O 1
ATOM 1437 N N . THR A 1 174 ? 42.234 -39.359 -15.772 1.00 65.69 174 THR A N 1
ATOM 1438 C CA . THR A 1 174 ? 42.005 -40.680 -16.394 1.00 65.69 174 THR A CA 1
ATOM 1439 C C . THR A 1 174 ? 42.898 -40.967 -17.603 1.00 65.69 174 THR A C 1
ATOM 1441 O O . THR A 1 174 ? 43.240 -42.121 -17.846 1.00 65.69 174 THR A O 1
ATOM 1444 N N . ASN A 1 175 ? 43.293 -39.940 -18.365 1.00 55.81 175 ASN A N 1
ATOM 1445 C CA . ASN A 1 175 ? 44.249 -40.125 -19.462 1.00 55.81 175 ASN A CA 1
ATOM 1446 C C . ASN A 1 175 ? 45.686 -40.280 -18.936 1.00 55.81 175 ASN A C 1
ATOM 1448 O O . ASN A 1 175 ? 46.472 -41.011 -19.526 1.00 55.81 175 ASN A O 1
ATOM 1452 N N . GLN A 1 176 ? 46.021 -39.637 -17.815 1.00 56.44 176 GLN A N 1
ATOM 1453 C CA . GLN A 1 176 ? 47.361 -39.689 -17.233 1.00 56.44 176 GLN A CA 1
ATOM 1454 C C . GLN A 1 176 ? 47.673 -41.048 -16.580 1.00 56.44 176 GLN A C 1
ATOM 1456 O O . GLN A 1 176 ? 48.765 -41.569 -16.776 1.00 56.44 176 GLN A O 1
ATOM 1461 N N . GLU A 1 177 ? 46.704 -41.676 -15.902 1.00 56.56 177 GLU A N 1
ATOM 1462 C CA . GLU A 1 177 ? 46.855 -43.038 -15.344 1.00 56.56 177 GLU A CA 1
ATOM 1463 C C . GLU A 1 177 ? 46.995 -44.132 -16.427 1.00 56.56 177 GLU A C 1
ATOM 1465 O O . GLU A 1 177 ? 47.442 -45.236 -16.127 1.00 56.56 177 GLU A O 1
ATOM 1470 N N . SER A 1 178 ? 46.652 -43.841 -17.690 1.00 52.31 178 SER A N 1
ATOM 1471 C CA . SER A 1 178 ? 46.762 -44.806 -18.799 1.00 52.31 178 SER A CA 1
ATOM 1472 C C . SER A 1 178 ? 48.190 -44.956 -19.349 1.00 52.31 178 SER A C 1
ATOM 1474 O O . SER A 1 178 ? 48.508 -45.987 -19.936 1.00 52.31 178 SER A O 1
ATOM 1476 N N . GLU A 1 179 ? 49.053 -43.953 -19.157 1.00 54.91 179 GLU A N 1
ATOM 1477 C CA . GLU A 1 179 ? 50.447 -43.956 -19.641 1.00 54.91 179 GLU A CA 1
ATOM 1478 C C . GLU A 1 179 ? 51.434 -44.555 -18.618 1.00 54.91 179 GLU A C 1
ATOM 1480 O O . GLU A 1 179 ? 52.563 -44.880 -18.971 1.00 54.91 179 GLU A O 1
ATOM 1485 N N . GLU A 1 180 ? 51.024 -44.745 -17.358 1.00 54.03 180 GLU A N 1
ATOM 1486 C CA . GLU A 1 180 ? 51.891 -45.232 -16.266 1.00 54.03 180 GLU A CA 1
ATOM 1487 C C . GLU A 1 180 ? 51.856 -46.773 -16.096 1.00 54.03 180 GLU A C 1
ATOM 1489 O O . GLU A 1 180 ? 52.407 -47.323 -15.144 1.00 54.03 180 GLU A O 1
ATOM 1494 N N . GLN A 1 181 ? 51.212 -47.487 -17.031 1.00 50.59 181 GLN A N 1
ATOM 1495 C CA . GLN A 1 181 ? 51.054 -48.953 -17.041 1.00 50.59 181 GLN A CA 1
ATOM 1496 C C . GLN A 1 181 ? 51.704 -49.655 -18.253 1.00 50.59 181 GLN A C 1
ATOM 1498 O O . GLN A 1 181 ? 51.265 -50.740 -18.649 1.00 50.59 181 GLN A O 1
ATOM 1503 N N . L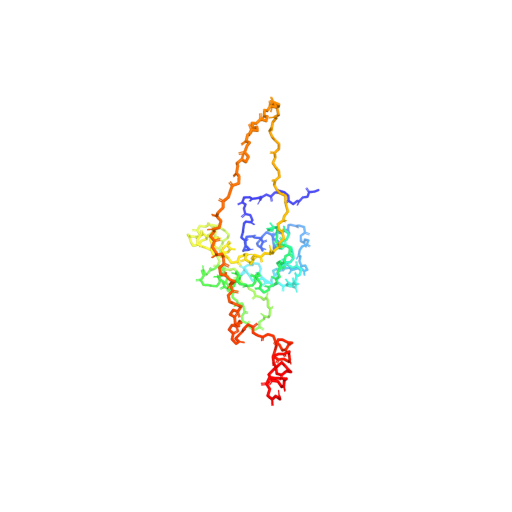YS A 1 182 ? 52.759 -49.073 -18.840 1.00 39.88 182 LYS A N 1
ATOM 1504 C CA . LYS A 1 182 ? 53.485 -49.657 -19.980 1.00 39.88 182 LYS A CA 1
ATOM 1505 C C . LYS A 1 182 ? 55.006 -49.637 -19.817 1.00 39.88 182 LYS A C 1
ATOM 1507 O O . LYS A 1 182 ? 55.530 -48.607 -19.350 1.00 39.88 182 LYS A O 1
#

pLDDT: mean 71.09, std 21.88, range [32.25, 97.38]

Radius of gyration: 31.38 Å; chains: 1; bounding box: 93×69×41 Å

InterPro domains:
  IPR000418 Ets domain [PF00178] (13-94)
  IPR000418 Ets domain [PR00454] (11-24)
  IPR000418 Ets domain [PR00454] (38-56)
  IPR000418 Ets domain [PR00454] (57-75)
  IPR000418 Ets domain [PR00454] (76-94)
  IPR000418 Ets domain [PS00345] (13-21)
  IPR000418 Ets domain [PS00346] (60-75)
  IPR000418 Ets domain [PS50061] (11-94)
  IPR000418 Ets domain [SM00413] (10-98)
  IPR036388 Winged helix-like DNA-binding domain superfamily [G3DSA:1.10.10.10] (5-115)
  IPR036390 Winged helix DNA-binding domain superfamily [SSF46785] (11-152)
  IPR046328 ETS family [PTHR11849] (12-102)

Secondary structure (DSSP, 8-state):
----TTTTT--SHHHHHHHHTT-TT-TTTTTEEEEETTTTEEEES-HHHHHHHHHHHTT-TT--HHHHHHHHHHHHHTTSEEEPSSSTTEEEE-S-HHHHHH-TTHHHHHHHHHHTS----------------------------------------PPPPGGG--HHHHHHHHHHTTTTT-

Organism: Apis cerana cerana (NCBI:txid94128)

Sequence (182 aa):
MMFQLSKVYGRLLWDFLQQLLNDPSQRYTHYIAWKSRETGVFKIVDPPGLARLWGIQKNHLSMNYDKMSRALRYYYRVNILRKVQGERHCYQFLRNPTELKNIKNISQLRQQMRIKSEPEEDGGSGVEPEIDMPTDLSMSSMSQPSSEQQQQQPLSLLDPPVKYRSHAYNLVKTNQESEEQK